Protein AF-A0AAQ3K3S4-F1 (afdb_monomer_lite)

Structure (mmCIF, N/CA/C/O backbone):
data_AF-A0AAQ3K3S4-F1
#
_entry.id   AF-A0AAQ3K3S4-F1
#
loop_
_atom_site.group_PDB
_atom_site.id
_atom_site.type_symbol
_atom_site.label_atom_id
_atom_site.label_alt_id
_atom_site.label_comp_id
_atom_site.label_asym_id
_atom_site.label_entity_id
_atom_site.label_seq_id
_atom_site.pdbx_PDB_ins_code
_atom_site.Cartn_x
_atom_site.Cartn_y
_atom_site.Cartn_z
_atom_site.occupancy
_atom_site.B_iso_or_equiv
_atom_site.auth_seq_id
_atom_site.auth_comp_id
_atom_site.auth_asym_id
_atom_site.auth_atom_id
_atom_site.pdbx_PDB_model_num
ATOM 1 N N . MET A 1 1 ? -5.620 -15.068 15.209 1.00 73.88 1 MET A N 1
ATOM 2 C CA . MET A 1 1 ? -4.826 -14.896 13.973 1.00 73.88 1 MET A CA 1
ATOM 3 C C . MET A 1 1 ? -3.433 -14.351 14.275 1.00 73.88 1 MET A C 1
ATOM 5 O O . MET A 1 1 ? -2.494 -15.091 14.051 1.00 73.88 1 MET A O 1
ATOM 9 N N . ALA A 1 2 ? -3.278 -13.180 14.908 1.00 69.75 2 ALA A N 1
ATOM 10 C CA . ALA A 1 2 ? -1.950 -12.637 15.256 1.00 69.75 2 ALA A CA 1
ATOM 11 C C . ALA A 1 2 ? -1.057 -13.558 16.118 1.00 69.75 2 ALA A C 1
ATOM 13 O O . ALA A 1 2 ? 0.148 -13.604 15.921 1.00 69.75 2 ALA A O 1
ATOM 14 N N . ARG A 1 3 ? -1.633 -14.315 17.065 1.00 74.44 3 ARG A N 1
ATOM 15 C CA . ARG A 1 3 ? -0.885 -15.341 17.820 1.00 74.44 3 ARG A CA 1
ATOM 16 C C . ARG A 1 3 ? -0.370 -16.470 16.926 1.00 74.44 3 ARG A C 1
ATOM 18 O O . ARG A 1 3 ? 0.782 -16.829 17.022 1.00 74.44 3 ARG A O 1
ATOM 25 N N . ILE A 1 4 ? -1.186 -16.952 15.988 1.00 71.81 4 ILE A N 1
ATOM 26 C CA . ILE A 1 4 ? -0.787 -18.019 15.055 1.00 71.81 4 ILE A CA 1
ATOM 27 C C . ILE A 1 4 ? 0.395 -17.561 14.190 1.00 71.81 4 ILE A C 1
ATOM 29 O O . ILE A 1 4 ? 1.358 -18.301 14.059 1.00 71.81 4 ILE A O 1
ATOM 33 N N . LEU A 1 5 ? 0.351 -16.32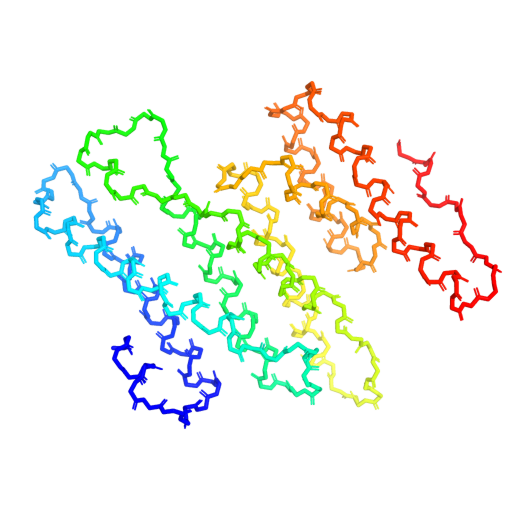6 13.673 1.00 74.44 5 LEU A N 1
ATOM 34 C CA . LEU A 1 5 ? 1.447 -15.744 12.888 1.00 74.44 5 LEU A CA 1
ATOM 35 C C . LEU A 1 5 ? 2.750 -15.558 13.688 1.00 74.44 5 LEU A C 1
ATOM 37 O O . LEU A 1 5 ? 3.820 -15.620 13.097 1.00 74.44 5 LEU A O 1
ATOM 41 N N . ARG A 1 6 ? 2.670 -15.343 15.011 1.00 71.94 6 ARG A N 1
ATOM 42 C CA . ARG A 1 6 ? 3.844 -15.206 15.894 1.00 71.94 6 ARG A CA 1
ATOM 43 C C . ARG A 1 6 ? 4.387 -16.536 16.413 1.00 71.94 6 ARG A C 1
ATOM 45 O O . ARG A 1 6 ? 5.596 -16.692 16.529 1.00 71.94 6 ARG A O 1
ATOM 52 N N . ASP A 1 7 ? 3.499 -17.459 16.759 1.00 70.75 7 ASP A N 1
ATOM 53 C CA . ASP A 1 7 ? 3.829 -18.633 17.571 1.00 70.75 7 ASP A CA 1
ATOM 54 C C . ASP A 1 7 ? 4.223 -19.852 16.718 1.00 70.75 7 ASP A C 1
ATOM 56 O O . ASP A 1 7 ? 4.751 -20.830 17.245 1.00 70.75 7 ASP A O 1
ATOM 60 N N . VAL A 1 8 ? 3.982 -19.811 15.402 1.00 67.94 8 VAL A N 1
ATOM 61 C CA . VAL A 1 8 ? 4.333 -20.893 14.476 1.00 67.94 8 VAL A CA 1
ATOM 62 C C . VAL A 1 8 ? 5.385 -20.381 13.495 1.00 67.94 8 VAL A C 1
ATOM 64 O O . VAL A 1 8 ? 5.092 -19.605 12.589 1.00 67.94 8 VAL A O 1
ATOM 67 N N . SER A 1 9 ? 6.628 -20.821 13.690 1.00 60.16 9 SER A N 1
ATOM 68 C CA . SER A 1 9 ? 7.798 -20.332 12.950 1.00 60.16 9 SER A CA 1
ATOM 69 C C . SER A 1 9 ? 7.843 -20.755 11.479 1.00 60.16 9 SER A C 1
ATOM 71 O O . SER A 1 9 ? 8.572 -20.146 10.706 1.00 60.16 9 SER A O 1
ATOM 73 N N . ASP A 1 10 ? 7.070 -21.773 11.092 1.00 73.44 10 ASP A N 1
ATOM 74 C CA . ASP A 1 10 ? 7.117 -22.401 9.764 1.00 73.44 10 ASP A CA 1
ATOM 75 C C . ASP A 1 10 ? 5.720 -22.471 9.125 1.00 73.44 10 ASP A C 1
ATOM 77 O O . ASP A 1 10 ? 5.179 -23.534 8.828 1.00 73.44 10 ASP A O 1
ATOM 81 N N . ILE A 1 11 ? 5.062 -21.312 9.019 1.00 81.62 11 ILE A N 1
ATOM 82 C CA . ILE A 1 11 ? 3.799 -21.191 8.281 1.00 81.62 11 ILE A CA 1
ATOM 83 C C . ILE A 1 11 ? 4.107 -20.881 6.815 1.00 81.62 11 ILE A C 1
ATOM 85 O O . ILE A 1 11 ? 4.815 -19.915 6.515 1.00 81.62 11 ILE A O 1
ATOM 89 N N . ASP A 1 12 ? 3.481 -21.647 5.924 1.00 86.31 12 ASP A N 1
ATOM 90 C CA . ASP A 1 12 ? 3.476 -21.411 4.483 1.00 86.31 12 ASP A CA 1
ATOM 91 C C . ASP A 1 12 ? 3.000 -19.989 4.103 1.00 86.31 12 ASP A C 1
ATOM 93 O O . ASP A 1 12 ? 2.119 -19.396 4.741 1.00 86.31 12 ASP A O 1
ATOM 97 N N . ASN A 1 13 ? 3.581 -19.419 3.047 1.00 86.94 13 ASN A N 1
ATOM 98 C CA . ASN A 1 13 ? 3.304 -18.044 2.634 1.00 86.94 13 ASN A CA 1
ATOM 99 C C . ASN A 1 13 ? 1.848 -17.821 2.193 1.00 86.94 13 ASN A C 1
ATOM 101 O O . ASN A 1 13 ? 1.305 -16.740 2.445 1.00 86.94 13 ASN A O 1
ATOM 105 N N . GLU A 1 14 ? 1.173 -18.817 1.618 1.00 87.25 14 GLU A N 1
ATOM 106 C CA . GLU A 1 14 ? -0.248 -18.721 1.264 1.00 87.25 14 GLU A CA 1
ATOM 107 C C . GLU A 1 14 ? -1.126 -18.656 2.516 1.00 87.25 14 GLU A C 1
ATOM 109 O O . GLU A 1 14 ? -2.053 -17.841 2.604 1.00 87.25 14 GLU A O 1
ATOM 114 N N . VAL A 1 15 ? -0.794 -19.449 3.538 1.00 89.44 15 VAL A N 1
ATOM 115 C CA . VAL A 1 15 ? -1.500 -19.426 4.826 1.00 89.44 15 VAL A CA 1
ATOM 116 C C . VAL A 1 15 ? -1.285 -18.083 5.525 1.00 89.44 15 VAL A C 1
ATOM 118 O O . VAL A 1 15 ? -2.247 -17.498 6.034 1.00 89.44 15 VAL A O 1
ATOM 121 N N . LYS A 1 16 ? -0.062 -17.533 5.498 1.00 90.62 16 LYS A N 1
ATOM 122 C CA . LYS A 1 16 ? 0.209 -16.169 5.989 1.00 90.62 16 LYS A CA 1
ATOM 123 C C . LYS A 1 16 ? -0.636 -15.135 5.245 1.00 90.62 16 LYS A C 1
ATOM 125 O O . LYS A 1 16 ? -1.279 -14.306 5.891 1.00 90.62 16 LYS A O 1
ATOM 130 N N . CYS A 1 17 ? -0.710 -15.216 3.915 1.00 91.44 17 CYS A N 1
ATOM 131 C CA . CYS A 1 17 ? -1.547 -14.328 3.105 1.00 91.44 17 CYS A CA 1
ATOM 132 C C . CYS A 1 17 ? -3.022 -14.392 3.506 1.00 91.44 17 CYS A C 1
ATOM 134 O O . CYS A 1 17 ? -3.662 -13.352 3.679 1.00 91.44 17 CYS A O 1
ATOM 136 N N . PHE A 1 18 ? -3.556 -15.603 3.674 1.00 92.56 18 PHE A N 1
ATOM 137 C CA . PHE A 1 18 ? -4.939 -15.813 4.085 1.00 92.56 18 PHE A CA 1
ATOM 138 C C . PHE A 1 18 ? -5.208 -15.226 5.475 1.00 92.56 18 PHE A C 1
ATOM 140 O O . PHE A 1 18 ? -6.198 -14.516 5.668 1.00 92.56 18 PHE A O 1
ATOM 147 N N . LEU A 1 19 ? -4.320 -15.467 6.443 1.00 94.31 19 LEU A N 1
ATOM 148 C CA . LEU A 1 19 ? -4.454 -14.929 7.798 1.00 94.31 19 LEU A CA 1
ATOM 149 C C . LEU A 1 19 ? -4.398 -13.397 7.815 1.00 94.31 19 LEU A C 1
ATOM 151 O O . LEU A 1 19 ? -5.231 -12.775 8.477 1.00 94.31 19 LEU A O 1
ATOM 155 N N . LEU A 1 20 ? -3.474 -12.788 7.066 1.00 95.56 20 LEU A N 1
ATOM 156 C CA . LEU A 1 20 ? -3.378 -11.332 6.934 1.00 95.56 20 LEU A CA 1
ATOM 157 C C . LEU A 1 20 ? -4.647 -10.736 6.324 1.00 95.56 20 LEU A C 1
ATOM 159 O O . LEU A 1 20 ? -5.183 -9.764 6.856 1.00 95.56 20 LEU A O 1
ATOM 163 N N . LEU A 1 21 ? -5.169 -11.345 5.256 1.00 95.94 21 LEU A N 1
ATOM 164 C CA . LEU A 1 21 ? -6.405 -10.894 4.624 1.00 95.94 21 LEU A CA 1
ATOM 165 C C . LEU A 1 21 ? -7.595 -10.972 5.590 1.00 95.94 21 LEU A C 1
ATOM 167 O O . LEU A 1 21 ? -8.367 -10.024 5.689 1.00 95.94 21 LEU A O 1
ATOM 171 N N . ASN A 1 22 ? -7.724 -12.061 6.350 1.00 96.69 22 ASN A N 1
ATOM 172 C CA . ASN A 1 22 ? -8.793 -12.195 7.342 1.00 96.69 22 ASN A CA 1
ATOM 173 C C . ASN A 1 22 ? -8.652 -11.187 8.492 1.00 96.69 22 ASN A C 1
ATOM 175 O O . ASN A 1 22 ? -9.653 -10.652 8.967 1.00 96.69 22 ASN A O 1
ATOM 179 N N . MET A 1 23 ? -7.425 -10.900 8.938 1.00 97.00 23 MET A N 1
ATOM 180 C CA . MET A 1 23 ? -7.184 -9.848 9.927 1.00 97.00 23 MET A CA 1
ATOM 181 C C . MET A 1 23 ? -7.591 -8.474 9.389 1.00 97.00 23 MET A C 1
ATOM 183 O O . MET A 1 23 ? -8.299 -7.749 10.086 1.00 97.00 23 MET A O 1
ATOM 187 N N . TYR A 1 24 ? -7.203 -8.147 8.154 1.00 97.62 24 TYR A N 1
ATOM 188 C CA . TYR A 1 24 ? -7.595 -6.908 7.483 1.00 97.62 24 TYR A CA 1
ATOM 189 C C . TYR A 1 24 ? -9.116 -6.777 7.363 1.00 97.62 24 TYR A C 1
ATOM 191 O O . TYR A 1 24 ? -9.677 -5.776 7.803 1.00 97.62 24 TYR A O 1
ATOM 199 N N . LEU A 1 25 ? -9.796 -7.807 6.847 1.00 97.31 25 LEU A N 1
ATOM 200 C CA . LEU A 1 25 ? -11.254 -7.809 6.698 1.00 97.31 25 LEU A CA 1
ATOM 201 C C . LEU A 1 25 ? -11.960 -7.625 8.044 1.00 97.31 25 LEU A C 1
ATOM 203 O O . LEU A 1 25 ? -12.914 -6.858 8.132 1.00 97.31 25 LEU A O 1
ATOM 207 N N . HIS A 1 26 ? -11.473 -8.274 9.103 1.00 95.88 26 HIS A N 1
ATOM 208 C CA . HIS A 1 26 ? -12.036 -8.112 10.441 1.00 95.88 26 HIS A CA 1
ATOM 209 C C . HIS A 1 26 ? -11.859 -6.682 10.968 1.00 95.88 26 HIS A C 1
ATOM 211 O O . HIS A 1 26 ? -12.808 -6.112 11.500 1.00 95.88 26 HIS A O 1
ATOM 217 N N . VAL A 1 27 ? -10.680 -6.079 10.790 1.00 96.69 27 VAL A N 1
ATOM 218 C CA . VAL A 1 27 ? -10.439 -4.683 11.184 1.00 96.69 27 VAL A CA 1
ATOM 219 C C . VAL A 1 27 ? -11.333 -3.726 10.394 1.00 96.69 27 VAL A C 1
ATOM 221 O O . VAL A 1 27 ? -11.987 -2.878 10.998 1.00 96.69 27 VAL A O 1
ATOM 224 N N . ALA A 1 28 ? -11.407 -3.881 9.071 1.00 95.56 28 ALA A N 1
ATOM 225 C CA . ALA A 1 28 ? -12.243 -3.051 8.207 1.00 95.56 28 ALA A CA 1
ATOM 226 C C . ALA A 1 28 ? -13.733 -3.178 8.562 1.00 95.56 28 ALA A C 1
ATOM 228 O O . ALA A 1 28 ? -14.443 -2.176 8.625 1.00 95.56 28 ALA A O 1
ATOM 229 N N . TRP A 1 29 ? -14.198 -4.392 8.865 1.00 95.19 29 TRP A N 1
ATOM 230 C CA . TRP A 1 29 ? -15.573 -4.633 9.296 1.00 95.19 29 TRP A CA 1
ATOM 231 C C . TRP A 1 29 ? -15.875 -3.996 10.654 1.00 95.19 29 TRP A C 1
ATOM 233 O O . TRP A 1 29 ? -16.913 -3.359 10.822 1.00 95.19 29 TRP A O 1
ATOM 243 N N . CYS A 1 30 ? -14.956 -4.115 11.616 1.00 93.62 30 CYS A N 1
ATOM 244 C CA . CYS A 1 30 ? -15.089 -3.435 12.900 1.00 93.62 30 CYS A CA 1
ATOM 245 C C . CYS A 1 30 ? -15.128 -1.911 12.727 1.00 93.62 30 CYS A C 1
ATOM 247 O O . CYS A 1 30 ? -15.966 -1.268 13.349 1.00 93.62 30 CYS A O 1
ATOM 249 N N . LEU A 1 31 ? -14.282 -1.339 11.864 1.00 91.88 31 LEU A N 1
ATOM 250 C CA . LEU A 1 31 ? -14.311 0.093 11.557 1.00 91.88 31 LEU A CA 1
ATOM 251 C C . LEU A 1 31 ? -15.655 0.518 10.952 1.00 91.88 31 LEU A C 1
ATOM 253 O O . LEU A 1 31 ? -16.213 1.523 11.376 1.00 91.88 31 LEU A O 1
ATOM 257 N N . LEU A 1 32 ? -16.203 -0.266 10.018 1.00 90.19 32 LEU A N 1
ATOM 258 C CA . LEU A 1 32 ? -17.511 0.000 9.412 1.00 90.19 32 LEU A CA 1
ATOM 259 C C . LEU A 1 32 ? -18.657 -0.037 10.435 1.00 90.19 32 LEU A C 1
ATOM 261 O O . LEU A 1 32 ? -19.658 0.650 10.260 1.00 90.19 32 LEU A O 1
ATOM 265 N N . SER A 1 33 ? -18.515 -0.839 11.493 1.00 89.00 33 SER A N 1
ATOM 266 C CA . SER A 1 33 ? -19.507 -0.927 12.569 1.00 89.00 33 SER A CA 1
ATOM 267 C C . SER A 1 33 ? -19.436 0.210 13.594 1.00 89.00 33 SER A C 1
ATOM 269 O O . SER A 1 33 ? -20.314 0.280 14.449 1.00 89.00 33 SER A O 1
ATOM 271 N N . ILE A 1 34 ? -18.422 1.084 13.526 1.00 87.62 34 ILE A N 1
ATOM 272 C CA . ILE A 1 34 ? -18.330 2.257 14.403 1.00 87.62 34 ILE A CA 1
ATOM 273 C C . ILE A 1 34 ? -19.333 3.323 13.950 1.00 87.62 34 ILE A C 1
ATOM 275 O O . ILE A 1 34 ? -19.355 3.747 12.796 1.00 87.62 34 ILE A O 1
ATOM 279 N N . ASP A 1 35 ? -20.126 3.799 14.899 1.00 82.69 35 ASP A N 1
ATOM 280 C CA . ASP A 1 35 ? -21.115 4.860 14.756 1.00 82.69 35 ASP A CA 1
ATOM 281 C C . ASP A 1 35 ? -21.002 5.893 15.897 1.00 82.69 35 ASP A C 1
ATOM 283 O O . ASP A 1 35 ? -20.120 5.829 16.754 1.00 82.69 35 ASP A O 1
ATOM 287 N N . LEU A 1 36 ? -21.912 6.872 15.924 1.00 73.56 36 LEU A N 1
ATOM 288 C CA . LEU A 1 36 ? -21.943 7.914 16.961 1.00 73.56 36 LEU A CA 1
ATOM 289 C C . LEU A 1 36 ? -22.281 7.387 18.370 1.00 73.56 36 LEU A C 1
ATOM 291 O O . LEU A 1 36 ? -22.132 8.136 19.332 1.00 73.56 36 LEU A O 1
ATOM 295 N N . GLN A 1 37 ? -22.770 6.151 18.496 1.00 79.56 37 GLN A N 1
ATOM 296 C CA . GLN A 1 37 ? -23.142 5.512 19.765 1.00 79.56 37 GLN A CA 1
ATOM 297 C C . GLN A 1 37 ? -22.089 4.504 20.240 1.00 79.56 37 GLN A C 1
ATOM 299 O O . GLN A 1 37 ? -22.254 3.870 21.284 1.00 79.56 37 GLN A O 1
ATOM 304 N N . SER A 1 38 ? -21.008 4.343 19.479 1.00 82.94 38 SER A N 1
ATOM 305 C CA . SER A 1 38 ? -19.950 3.393 19.781 1.00 82.94 38 SER A CA 1
ATOM 306 C C . SER A 1 38 ? -19.230 3.774 21.068 1.00 82.94 38 SER A C 1
ATOM 308 O O . SER A 1 38 ? -18.839 4.923 21.274 1.00 82.94 38 SER A O 1
ATOM 310 N N . THR A 1 39 ? -19.069 2.791 21.951 1.00 85.38 39 THR A N 1
ATOM 311 C CA . THR A 1 39 ? -18.478 3.007 23.272 1.00 85.38 39 THR A CA 1
ATOM 312 C C . THR A 1 39 ? -16.957 3.108 23.188 1.00 85.38 39 THR A C 1
ATOM 314 O O . THR A 1 39 ? -16.337 2.591 22.251 1.00 85.38 39 THR A O 1
ATOM 317 N N . GLU A 1 40 ? -16.328 3.720 24.190 1.00 86.94 40 GLU A N 1
ATOM 318 C CA . GLU A 1 40 ? -14.864 3.808 24.268 1.00 86.94 40 GLU A CA 1
ATOM 319 C C . GLU A 1 40 ? -14.201 2.420 24.251 1.00 86.94 40 GLU A C 1
ATOM 321 O O . GLU A 1 40 ? -13.147 2.243 23.638 1.00 86.94 40 GLU A O 1
ATOM 326 N N . GLU A 1 41 ? -14.841 1.401 24.831 1.00 89.31 41 GLU A N 1
ATOM 327 C CA . GLU A 1 41 ? -14.348 0.021 24.811 1.00 89.31 41 GLU A CA 1
ATOM 328 C C . GLU A 1 41 ? -14.360 -0.570 23.400 1.00 89.31 41 GLU A C 1
ATOM 330 O O . GLU A 1 41 ? -13.422 -1.273 23.022 1.00 89.31 41 GLU A O 1
ATOM 335 N N . SER A 1 42 ? -15.393 -0.280 22.602 1.00 89.44 42 SER A N 1
ATOM 336 C CA . SER A 1 42 ? -15.474 -0.750 21.213 1.00 89.44 42 SER A CA 1
ATOM 337 C C . SER A 1 42 ? -14.369 -0.137 20.347 1.00 89.44 42 SER A C 1
ATOM 339 O O . SER A 1 42 ? -13.719 -0.841 19.569 1.00 89.44 42 SER A O 1
ATOM 341 N N . ILE A 1 43 ? -14.078 1.147 20.566 1.00 90.25 43 ILE A N 1
ATOM 342 C CA . ILE A 1 43 ? -13.013 1.880 19.883 1.00 90.25 43 ILE A CA 1
ATOM 343 C C . ILE A 1 43 ? -11.642 1.376 20.335 1.00 90.25 43 ILE A C 1
ATOM 345 O O . ILE A 1 43 ? -10.807 1.060 19.492 1.00 90.25 43 ILE A O 1
ATOM 349 N N . SER A 1 44 ? -11.420 1.198 21.639 1.00 91.88 44 SER A N 1
ATOM 350 C CA . SER A 1 44 ? -10.185 0.614 22.178 1.00 91.88 44 SER A CA 1
ATOM 351 C C . SER A 1 44 ? -9.946 -0.804 21.642 1.00 91.88 44 SER A C 1
ATOM 353 O O . SER A 1 44 ? -8.835 -1.157 21.235 1.00 91.88 44 SER A O 1
ATOM 355 N N . ALA A 1 45 ? -11.004 -1.611 21.544 1.00 93.50 45 ALA A N 1
ATOM 356 C CA . ALA A 1 45 ? -10.932 -2.946 20.971 1.00 93.50 45 ALA A CA 1
ATOM 357 C C . ALA A 1 45 ? -10.607 -2.929 19.468 1.00 93.50 45 ALA A C 1
ATOM 359 O O . ALA A 1 45 ? -9.979 -3.876 18.985 1.00 93.50 45 ALA A O 1
ATOM 360 N N . LEU A 1 46 ? -11.039 -1.907 18.722 1.00 94.75 46 LEU A N 1
ATOM 361 C CA . LEU A 1 46 ? -10.662 -1.699 17.322 1.00 94.75 46 LEU A CA 1
ATOM 362 C C . LEU A 1 46 ? -9.205 -1.240 17.202 1.00 94.75 46 LEU A C 1
ATOM 364 O O . LEU A 1 46 ? -8.455 -1.841 16.435 1.00 94.75 46 LEU A O 1
ATOM 368 N N . VAL A 1 47 ? -8.784 -0.259 18.004 1.00 94.25 47 VAL A N 1
ATOM 369 C CA . VAL A 1 47 ? -7.390 0.209 18.091 1.00 94.25 47 VAL A CA 1
ATOM 370 C C . VAL A 1 47 ? -6.446 -0.966 18.349 1.00 94.25 47 VAL A C 1
ATOM 372 O O . VAL A 1 47 ? -5.503 -1.175 17.594 1.00 94.25 47 VAL A O 1
ATOM 375 N N . SER A 1 48 ? -6.762 -1.827 19.320 1.00 95.31 48 SER A N 1
ATOM 376 C CA . SER A 1 48 ? -5.955 -3.017 19.615 1.00 95.31 48 SER A CA 1
ATOM 377 C C . SER A 1 48 ? -5.847 -3.988 18.427 1.00 95.31 48 SER A C 1
ATOM 379 O O . SER A 1 48 ? -4.781 -4.559 18.189 1.00 95.31 48 SER A O 1
ATOM 381 N N . LYS A 1 49 ? -6.920 -4.173 17.642 1.00 95.69 49 LYS A N 1
ATOM 382 C CA . LYS A 1 49 ? -6.881 -5.020 16.433 1.00 95.69 49 LYS A CA 1
ATOM 383 C C . LYS A 1 49 ? -6.065 -4.375 15.314 1.00 95.69 49 LYS A C 1
ATOM 385 O O . LYS A 1 49 ? -5.301 -5.082 14.660 1.00 95.69 49 LYS A O 1
ATOM 390 N N . ARG A 1 50 ? -6.224 -3.062 15.111 1.00 96.00 50 ARG A N 1
ATOM 391 C CA . ARG A 1 50 ? -5.456 -2.255 14.154 1.00 96.00 50 ARG A CA 1
ATOM 392 C C . ARG A 1 50 ? -3.962 -2.368 14.452 1.00 96.00 50 ARG A C 1
ATOM 394 O O . ARG A 1 50 ? -3.205 -2.766 13.573 1.00 96.00 50 ARG A O 1
ATOM 401 N N . ASP A 1 51 ? -3.567 -2.096 15.691 1.00 95.88 51 ASP A N 1
ATOM 402 C CA . ASP A 1 51 ? -2.165 -2.119 16.117 1.00 95.88 51 ASP A CA 1
ATOM 403 C C . ASP A 1 51 ? -1.589 -3.528 16.011 1.00 95.88 51 ASP A C 1
ATOM 405 O O . ASP A 1 51 ? -0.520 -3.721 15.438 1.00 95.88 51 ASP A O 1
ATOM 409 N N . SER A 1 52 ? -2.355 -4.541 16.429 1.00 95.81 52 SER A N 1
ATOM 410 C CA . SER A 1 52 ? -1.938 -5.929 16.255 1.00 95.81 52 SER A CA 1
ATOM 411 C C . SER A 1 52 ? -1.730 -6.303 14.787 1.00 95.81 52 SER A C 1
ATOM 413 O O . SER A 1 52 ? -0.860 -7.129 14.528 1.00 95.81 52 SER A O 1
ATOM 415 N N . LEU A 1 53 ? -2.515 -5.780 13.838 1.00 96.44 53 LEU A N 1
ATOM 416 C CA . LEU A 1 53 ? -2.301 -6.030 12.410 1.00 96.44 53 LEU A CA 1
ATOM 417 C C . LEU A 1 53 ? -1.074 -5.274 11.889 1.00 96.44 53 LEU A C 1
ATOM 419 O O . LEU A 1 53 ? -0.273 -5.879 11.179 1.00 96.44 53 LEU A O 1
ATOM 423 N N . PHE A 1 54 ? -0.879 -4.010 12.276 1.00 95.75 54 PHE A N 1
ATOM 424 C CA . PHE A 1 54 ? 0.327 -3.260 11.911 1.00 95.75 54 PHE A CA 1
ATOM 425 C C . PHE A 1 54 ? 1.602 -3.952 12.391 1.00 95.75 54 PHE A C 1
ATOM 427 O O . PHE A 1 54 ? 2.513 -4.141 11.591 1.00 95.75 54 PHE A O 1
ATOM 434 N N . GLU A 1 55 ? 1.631 -4.432 13.636 1.00 93.94 55 GLU A N 1
ATOM 435 C CA . GLU A 1 55 ? 2.754 -5.216 14.163 1.00 93.94 55 GLU A CA 1
ATOM 436 C C . GLU A 1 55 ? 3.058 -6.451 13.302 1.00 93.94 55 GLU A C 1
ATOM 438 O O . GLU A 1 55 ? 4.222 -6.761 13.057 1.00 93.94 55 GLU A O 1
ATOM 443 N N . GLN A 1 56 ? 2.027 -7.173 12.836 1.00 93.62 56 GLN A N 1
ATOM 444 C CA . GLN A 1 56 ? 2.238 -8.349 11.983 1.00 93.62 56 GLN A CA 1
ATOM 445 C C . GLN A 1 56 ? 2.794 -7.964 10.610 1.00 93.62 56 GLN A C 1
ATOM 447 O O . GLN A 1 56 ? 3.739 -8.596 10.145 1.00 93.62 56 GLN A O 1
ATOM 452 N N . LEU A 1 57 ? 2.231 -6.935 9.970 1.00 94.31 57 LEU A N 1
ATOM 453 C CA . LEU A 1 57 ? 2.693 -6.460 8.661 1.00 94.31 57 LEU A CA 1
ATOM 454 C C . LEU A 1 57 ? 4.150 -6.004 8.729 1.00 94.31 57 LEU A C 1
ATOM 456 O O . LEU A 1 57 ? 4.962 -6.375 7.884 1.00 94.31 57 LEU A O 1
ATOM 460 N N . GLU A 1 58 ? 4.500 -5.257 9.770 1.00 91.31 58 GLU A N 1
ATOM 461 C CA . GLU A 1 58 ? 5.845 -4.735 9.968 1.00 91.31 58 GLU A CA 1
ATOM 462 C C . GLU A 1 58 ? 6.853 -5.851 10.291 1.00 91.31 58 GLU A C 1
ATOM 464 O O . GLU A 1 58 ? 7.953 -5.882 9.739 1.00 91.31 58 GLU A O 1
ATOM 469 N N . CYS A 1 59 ? 6.472 -6.812 11.141 1.00 89.12 59 CYS A N 1
ATOM 470 C CA . CYS A 1 59 ? 7.292 -7.984 11.448 1.00 89.12 59 CYS A CA 1
ATOM 471 C C . CYS A 1 59 ? 7.579 -8.814 10.191 1.00 89.12 59 CYS A C 1
ATOM 473 O O . CYS A 1 59 ? 8.739 -9.134 9.924 1.00 89.12 59 CYS A O 1
ATOM 475 N N . ILE A 1 60 ? 6.549 -9.091 9.385 1.00 89.06 60 ILE A N 1
ATOM 476 C CA . ILE A 1 60 ? 6.702 -9.835 8.132 1.00 89.06 60 ILE A CA 1
ATOM 477 C C . ILE A 1 60 ? 7.584 -9.052 7.159 1.00 89.06 60 ILE A C 1
ATOM 479 O O . ILE A 1 60 ? 8.543 -9.618 6.642 1.00 89.06 60 ILE A O 1
ATOM 483 N N . THR A 1 61 ? 7.338 -7.751 6.982 1.00 88.44 61 THR A N 1
ATOM 484 C CA . THR A 1 61 ? 8.137 -6.883 6.097 1.00 88.44 61 THR A CA 1
ATOM 485 C C . THR A 1 61 ? 9.626 -6.931 6.439 1.00 88.44 61 THR A C 1
ATOM 487 O O . THR A 1 61 ? 10.455 -7.025 5.540 1.00 88.44 61 THR A O 1
ATOM 490 N N . ARG A 1 62 ? 9.980 -6.918 7.731 1.00 84.38 62 ARG A N 1
ATOM 491 C CA . ARG A 1 62 ? 11.377 -7.034 8.188 1.00 84.38 62 ARG A CA 1
ATOM 492 C C . ARG A 1 62 ? 11.978 -8.425 7.992 1.00 84.38 62 ARG A C 1
ATOM 494 O O . ARG A 1 62 ? 13.193 -8.538 7.884 1.00 84.38 62 ARG A O 1
ATOM 501 N N . SER A 1 63 ? 11.149 -9.465 8.014 1.00 82.38 63 SER A N 1
ATOM 502 C CA . SER A 1 63 ? 11.587 -10.857 7.864 1.00 82.38 63 SER A CA 1
ATOM 503 C C . SER A 1 63 ? 11.748 -11.303 6.410 1.00 82.38 63 SER A C 1
ATOM 505 O O . SER A 1 63 ? 12.392 -12.320 6.166 1.00 82.38 63 SER A O 1
ATOM 507 N N . LEU A 1 64 ? 11.163 -10.569 5.457 1.00 80.56 64 LEU A N 1
ATOM 508 C CA . LEU A 1 64 ? 11.276 -10.887 4.037 1.00 80.56 64 LEU A CA 1
ATOM 509 C C . LEU A 1 64 ? 12.730 -10.688 3.562 1.00 80.56 64 LEU A C 1
ATOM 511 O O . LEU A 1 64 ? 13.359 -9.684 3.915 1.00 80.56 64 LEU A O 1
ATOM 515 N N . PRO A 1 65 ? 13.284 -11.639 2.788 1.00 67.19 65 PRO A N 1
ATOM 516 C CA . PRO A 1 65 ? 14.681 -11.609 2.382 1.00 67.19 65 PRO A CA 1
ATOM 517 C C . PRO A 1 65 ? 15.008 -10.420 1.469 1.00 67.19 65 PRO A C 1
ATOM 519 O O . PRO A 1 65 ? 14.208 -9.981 0.644 1.00 67.19 65 PRO A O 1
ATOM 522 N N . ASN A 1 66 ? 16.235 -9.913 1.624 1.00 59.78 66 ASN A N 1
ATOM 523 C CA . ASN A 1 66 ? 16.831 -8.875 0.786 1.00 59.78 66 ASN A CA 1
ATOM 524 C C . ASN A 1 66 ? 18.179 -9.391 0.243 1.00 59.78 66 ASN A C 1
ATOM 526 O O . ASN A 1 66 ? 19.111 -9.493 1.048 1.00 59.78 66 ASN A O 1
ATOM 530 N N . PRO A 1 67 ? 18.335 -9.677 -1.070 1.00 56.31 67 PRO A N 1
ATOM 531 C CA . PRO A 1 67 ? 17.359 -9.561 -2.170 1.00 56.31 67 PRO A CA 1
ATOM 532 C C . PRO A 1 67 ? 16.266 -10.653 -2.138 1.00 56.31 67 PRO A C 1
ATOM 534 O O . PRO A 1 67 ? 16.470 -11.666 -1.467 1.00 56.31 67 PRO A O 1
ATOM 537 N N . PRO A 1 68 ? 15.120 -10.455 -2.827 1.00 52.03 68 PRO A N 1
ATOM 538 C CA . PRO A 1 68 ? 14.099 -11.496 -2.954 1.00 52.03 68 PRO A CA 1
ATOM 539 C C . PRO A 1 68 ? 14.727 -12.742 -3.585 1.00 52.03 68 PRO A C 1
ATOM 541 O O . PRO A 1 68 ? 15.463 -12.624 -4.567 1.00 52.03 68 PRO A O 1
ATOM 544 N N . GLN A 1 69 ? 14.482 -13.921 -3.012 1.00 52.69 69 GLN A N 1
ATOM 545 C CA . GLN A 1 69 ? 14.832 -15.154 -3.710 1.00 52.69 69 GLN A CA 1
ATOM 546 C C . GLN A 1 69 ? 13.846 -15.331 -4.867 1.00 52.69 69 GLN A C 1
ATOM 548 O O . GLN A 1 69 ? 12.662 -15.020 -4.735 1.00 52.69 69 GLN A O 1
ATOM 553 N N . GLU A 1 70 ? 14.332 -15.807 -6.013 1.00 48.16 70 GLU A N 1
ATOM 554 C CA . GLU A 1 70 ? 13.497 -16.177 -7.158 1.00 48.16 70 GLU A CA 1
ATOM 555 C C . GLU A 1 70 ? 12.552 -17.314 -6.743 1.00 48.16 70 GLU A C 1
ATOM 557 O O . GLU A 1 70 ? 12.888 -18.496 -6.771 1.00 48.16 70 GLU A O 1
ATOM 562 N N . GLY A 1 71 ? 11.368 -16.939 -6.260 1.00 54.66 71 GLY A N 1
ATOM 563 C CA . GLY A 1 71 ? 10.383 -17.862 -5.724 1.00 54.66 71 GLY A CA 1
ATOM 564 C C . GLY A 1 71 ? 8.989 -17.248 -5.727 1.00 54.66 71 GLY A C 1
ATOM 565 O O . GLY A 1 71 ? 8.695 -16.306 -4.989 1.00 54.66 71 GLY A O 1
ATOM 566 N N . ARG A 1 72 ? 8.084 -17.846 -6.513 1.00 59.28 72 ARG A N 1
ATOM 567 C CA . ARG A 1 72 ? 6.678 -17.426 -6.677 1.00 59.28 72 ARG A CA 1
ATOM 568 C C . ARG A 1 72 ? 5.951 -17.185 -5.341 1.00 59.28 72 ARG A C 1
ATOM 570 O O . ARG A 1 72 ? 5.130 -16.277 -5.237 1.00 59.28 72 ARG A O 1
ATOM 577 N N . GLY A 1 73 ? 6.272 -17.965 -4.305 1.00 57.28 73 GLY A N 1
ATOM 578 C CA . GLY A 1 73 ? 5.642 -17.877 -2.982 1.00 57.28 73 GLY A CA 1
ATOM 579 C C . GLY A 1 73 ? 6.037 -16.651 -2.146 1.00 57.28 73 GLY A C 1
ATOM 580 O O . GLY A 1 73 ? 5.224 -16.171 -1.355 1.00 57.28 73 GLY A O 1
ATOM 581 N N . GLU A 1 74 ? 7.253 -16.117 -2.288 1.00 63.75 74 GLU A N 1
ATOM 582 C CA . GLU A 1 74 ? 7.697 -14.922 -1.543 1.00 63.75 74 GLU A CA 1
ATOM 583 C C . GLU A 1 74 ? 7.111 -13.636 -2.140 1.00 63.75 74 GLU A C 1
ATOM 585 O O . GLU A 1 74 ? 6.716 -12.723 -1.404 1.00 63.75 74 GLU A O 1
ATOM 590 N N . ASN A 1 75 ? 6.955 -13.606 -3.465 1.00 76.00 75 ASN A N 1
ATOM 591 C CA . ASN A 1 75 ? 6.346 -12.494 -4.193 1.00 76.00 75 ASN A CA 1
ATOM 592 C C . ASN A 1 75 ? 4.872 -12.304 -3.813 1.00 76.00 75 ASN A C 1
ATOM 594 O O . ASN A 1 75 ? 4.436 -11.177 -3.579 1.00 76.00 75 ASN A O 1
ATOM 598 N N . ILE A 1 76 ? 4.116 -13.398 -3.661 1.00 83.94 76 ILE A N 1
ATOM 599 C CA . ILE A 1 76 ? 2.696 -13.350 -3.274 1.00 83.94 76 ILE A CA 1
ATOM 600 C C . ILE A 1 76 ? 2.520 -12.753 -1.869 1.00 83.94 76 ILE A C 1
ATOM 602 O O . ILE A 1 76 ? 1.643 -11.907 -1.660 1.00 83.94 76 ILE A O 1
ATOM 606 N N . LEU A 1 77 ? 3.356 -13.154 -0.904 1.00 89.06 77 LEU A N 1
ATOM 607 C CA . LEU A 1 77 ? 3.296 -12.613 0.457 1.00 89.06 77 LEU A CA 1
ATOM 608 C C . LEU A 1 77 ? 3.709 -11.143 0.501 1.00 89.06 77 LEU A C 1
ATOM 610 O O . LEU A 1 77 ? 3.000 -10.329 1.095 1.00 89.06 77 LEU A O 1
ATOM 614 N N . SER A 1 78 ? 4.807 -10.800 -0.168 1.00 90.38 78 SER A N 1
ATOM 615 C CA . SER A 1 78 ? 5.294 -9.424 -0.296 1.00 90.38 78 SER A CA 1
ATOM 616 C C . SER A 1 78 ? 4.223 -8.504 -0.883 1.00 90.38 78 SER A C 1
ATOM 618 O O . SER A 1 78 ? 3.908 -7.459 -0.309 1.00 90.38 78 SER A O 1
ATOM 620 N N . PHE A 1 79 ? 3.588 -8.937 -1.974 1.00 90.38 79 PHE A N 1
ATOM 621 C CA . PHE A 1 79 ? 2.472 -8.238 -2.602 1.00 90.38 79 PHE A CA 1
ATOM 622 C C . PHE A 1 79 ? 1.302 -8.036 -1.633 1.00 90.38 79 PHE A C 1
ATOM 624 O O . PHE A 1 79 ? 0.810 -6.917 -1.459 1.00 90.38 79 PHE A O 1
ATOM 631 N N . ARG A 1 80 ? 0.872 -9.107 -0.951 1.00 93.31 80 ARG A N 1
ATOM 632 C CA . ARG A 1 80 ? -0.247 -9.055 -0.001 1.00 93.31 80 ARG A CA 1
ATOM 633 C C . ARG A 1 80 ? 0.014 -8.063 1.130 1.00 93.31 80 ARG A C 1
ATOM 635 O O . ARG A 1 80 ? -0.898 -7.322 1.499 1.00 93.31 80 ARG A O 1
ATOM 642 N N . VAL A 1 81 ? 1.230 -8.060 1.673 1.00 94.75 81 VAL A N 1
ATOM 643 C CA . VAL A 1 81 ? 1.645 -7.154 2.750 1.00 94.75 81 VAL A CA 1
ATOM 644 C C . VAL A 1 81 ? 1.586 -5.703 2.282 1.00 94.75 81 VAL A C 1
ATOM 646 O O . VAL A 1 81 ? 0.930 -4.901 2.943 1.00 94.75 81 VAL A O 1
ATOM 649 N N . ILE A 1 82 ? 2.172 -5.378 1.123 1.00 94.75 82 ILE A N 1
ATOM 650 C CA . ILE A 1 82 ? 2.165 -4.016 0.563 1.00 94.75 82 ILE A CA 1
ATOM 651 C C . ILE A 1 82 ? 0.743 -3.492 0.367 1.00 94.75 82 ILE A C 1
ATOM 653 O O . ILE A 1 82 ? 0.420 -2.396 0.829 1.00 94.75 82 ILE A O 1
ATOM 657 N N . VAL A 1 83 ? -0.130 -4.280 -0.267 1.00 95.94 83 VAL A N 1
ATOM 658 C CA . VAL A 1 83 ? -1.508 -3.849 -0.532 1.00 95.94 83 VAL A CA 1
ATOM 659 C C . VAL A 1 83 ? -2.262 -3.617 0.776 1.00 95.94 83 VAL A C 1
ATOM 661 O O . VAL A 1 83 ? -2.827 -2.541 0.967 1.00 95.94 83 VAL A O 1
ATOM 664 N N . ILE A 1 84 ? -2.233 -4.574 1.713 1.00 97.56 84 ILE A N 1
ATOM 665 C CA . ILE A 1 84 ? -2.930 -4.423 3.001 1.00 97.56 84 ILE A CA 1
ATOM 666 C C . ILE A 1 84 ? -2.378 -3.229 3.784 1.00 97.56 84 ILE A C 1
ATOM 668 O O . ILE A 1 84 ? -3.153 -2.475 4.369 1.00 97.56 84 ILE A O 1
ATOM 672 N N . GLN A 1 85 ? -1.061 -3.036 3.798 1.00 96.44 85 GLN A N 1
ATOM 673 C CA . GLN A 1 85 ? -0.432 -1.939 4.525 1.00 96.44 85 GLN A CA 1
ATOM 674 C C . GLN A 1 85 ? -0.855 -0.576 3.968 1.00 96.44 85 GLN A C 1
ATOM 676 O O . GLN A 1 85 ? -1.235 0.304 4.743 1.00 96.44 85 GLN A O 1
ATOM 681 N N . ALA A 1 86 ? -0.886 -0.423 2.641 1.00 97.19 86 ALA A N 1
ATOM 682 C CA . ALA A 1 86 ? -1.370 0.798 2.009 1.00 97.19 86 ALA A CA 1
ATOM 683 C C . ALA A 1 86 ? -2.856 1.063 2.311 1.00 97.19 86 ALA A C 1
ATOM 685 O O . ALA A 1 86 ? -3.220 2.188 2.659 1.00 97.19 86 ALA A O 1
ATOM 686 N N . GLU A 1 87 ? -3.715 0.038 2.234 1.00 96.69 87 GLU A N 1
ATOM 687 C CA . GLU A 1 87 ? -5.132 0.168 2.606 1.00 96.69 87 GLU A CA 1
ATOM 688 C C . GLU A 1 87 ? -5.299 0.585 4.068 1.00 96.69 87 GLU A C 1
ATOM 690 O O . GLU A 1 87 ? -6.075 1.488 4.371 1.00 96.69 87 GLU A O 1
ATOM 695 N N . MET A 1 88 ? -4.559 -0.044 4.981 1.00 96.69 88 MET A N 1
ATOM 696 C CA . MET A 1 88 ? -4.627 0.242 6.412 1.00 96.69 88 MET A CA 1
ATOM 697 C C . MET A 1 88 ? -4.200 1.677 6.736 1.00 96.69 88 MET A C 1
ATOM 699 O O . MET A 1 88 ? -4.873 2.347 7.522 1.00 96.69 88 MET A O 1
ATOM 703 N N . TRP A 1 89 ? -3.130 2.180 6.114 1.00 96.50 89 TRP A N 1
ATOM 704 C CA . TRP A 1 89 ? -2.715 3.578 6.272 1.00 96.50 89 TRP A CA 1
ATOM 705 C C . TRP A 1 89 ? -3.752 4.558 5.725 1.00 96.50 89 TRP A C 1
ATOM 707 O O . TRP A 1 89 ? -3.981 5.591 6.346 1.00 96.50 89 TRP A O 1
ATOM 717 N N . CYS A 1 90 ? -4.418 4.233 4.613 1.00 94.69 90 CYS A N 1
ATOM 718 C CA . CYS A 1 90 ? -5.522 5.045 4.104 1.00 94.69 90 CYS A CA 1
ATOM 719 C C . CYS A 1 90 ? -6.747 5.019 5.031 1.00 94.69 90 CYS A C 1
ATOM 721 O O . CYS A 1 90 ? -7.307 6.076 5.321 1.00 94.69 90 CYS A O 1
ATOM 723 N N . LEU A 1 91 ? -7.163 3.838 5.500 1.00 93.56 91 LEU A N 1
ATOM 724 C CA . LEU A 1 91 ? -8.355 3.655 6.339 1.00 93.56 91 LEU A CA 1
ATOM 725 C C . LEU A 1 91 ? -8.239 4.372 7.683 1.00 93.56 91 LEU A C 1
ATOM 727 O O . LEU A 1 91 ? -9.198 4.986 8.141 1.00 93.56 91 LEU A O 1
ATOM 731 N N . PHE A 1 92 ? -7.063 4.298 8.302 1.00 93.81 92 PHE A N 1
ATOM 732 C CA . PHE A 1 92 ? -6.804 4.887 9.612 1.00 93.81 92 PHE A CA 1
ATOM 733 C C . PHE A 1 92 ? -6.000 6.177 9.521 1.00 93.81 92 PHE A C 1
ATOM 735 O O . PHE A 1 92 ? -5.422 6.597 10.517 1.00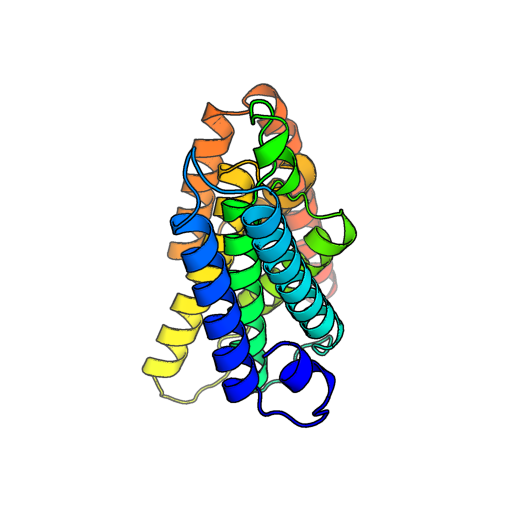 93.81 92 PHE A O 1
ATOM 742 N N . LYS A 1 93 ? -5.941 6.828 8.355 1.00 91.69 93 LYS A N 1
ATOM 743 C CA . LYS A 1 93 ? -5.202 8.079 8.200 1.00 91.69 93 LYS A CA 1
ATOM 744 C C . LYS A 1 93 ? -5.627 9.078 9.277 1.00 91.69 93 LYS A C 1
ATOM 746 O O . LYS A 1 93 ? -6.802 9.438 9.381 1.00 91.69 93 LYS A O 1
ATOM 751 N N . LYS A 1 94 ? -4.652 9.606 10.018 1.00 86.69 94 LYS A N 1
ATOM 752 C CA . LYS A 1 94 ? -4.917 10.663 10.994 1.00 86.69 94 LYS A CA 1
ATOM 753 C C . LYS A 1 94 ? -5.472 11.919 10.304 1.00 86.69 94 LYS A C 1
ATOM 755 O O . LYS A 1 94 ? -4.843 12.494 9.412 1.00 86.69 94 LYS A O 1
ATOM 760 N N . SER A 1 95 ? -6.674 12.333 10.702 1.00 78.44 95 SER A N 1
ATOM 761 C CA . SER A 1 95 ? -7.327 13.548 10.206 1.00 78.44 95 SER A CA 1
ATOM 762 C C . SER A 1 95 ? -7.053 14.722 11.149 1.00 78.44 95 SER A C 1
ATOM 764 O O . SER A 1 95 ? -6.839 14.513 12.338 1.00 78.44 95 SER A O 1
ATOM 766 N N . LYS A 1 96 ? -7.052 15.957 10.637 1.00 65.69 96 LYS A N 1
ATOM 767 C CA . LYS A 1 96 ? -6.859 17.154 11.476 1.00 65.69 96 LYS A CA 1
ATOM 768 C C . LYS A 1 96 ? -8.130 17.581 12.226 1.00 65.69 96 LYS A C 1
ATOM 770 O O . LYS A 1 96 ? -8.020 18.343 13.177 1.00 65.69 96 LYS A O 1
ATOM 775 N N . ASP A 1 97 ? -9.293 17.064 11.822 1.00 58.91 97 ASP A N 1
ATOM 776 C CA . ASP A 1 97 ? -10.612 17.568 12.228 1.00 58.91 97 ASP A CA 1
ATOM 777 C C . ASP A 1 97 ? -11.489 16.498 12.913 1.00 58.91 97 ASP A C 1
ATOM 779 O O . ASP A 1 97 ? -12.711 16.638 12.989 1.00 58.91 97 ASP A O 1
ATOM 783 N N . SER A 1 98 ? -10.900 15.401 13.401 1.00 62.25 98 SER A N 1
ATOM 784 C CA . SER A 1 98 ? -11.651 14.346 14.093 1.00 62.25 98 SER A CA 1
ATOM 785 C C . SER A 1 98 ? -12.023 14.738 15.523 1.00 62.25 98 SER A C 1
ATOM 787 O O . SER A 1 98 ? -11.279 15.433 16.214 1.00 62.25 98 SER A O 1
AT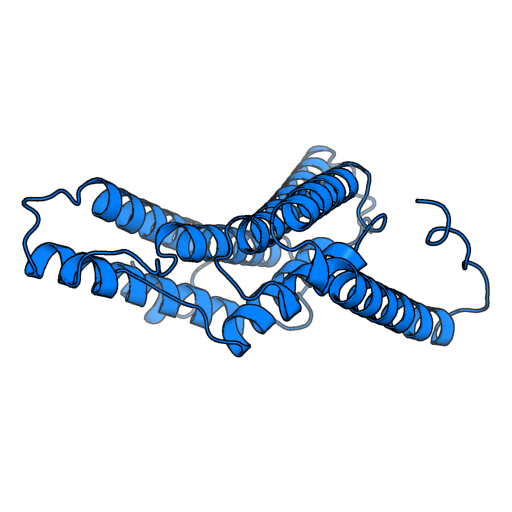OM 789 N N . SER A 1 99 ? -13.170 14.240 15.999 1.00 66.62 99 SER A N 1
ATOM 790 C CA . SER A 1 99 ? -13.501 14.287 17.427 1.00 66.62 99 SER A CA 1
ATOM 791 C C . SER A 1 99 ? -12.396 13.612 18.253 1.00 66.62 99 SER A C 1
ATOM 793 O O . SER A 1 99 ? -11.746 12.686 17.773 1.00 66.62 99 SER A O 1
ATOM 795 N N . ILE A 1 100 ? -12.205 14.037 19.509 1.00 65.19 100 ILE A N 1
ATOM 796 C CA . ILE A 1 100 ? -11.163 13.505 20.418 1.00 65.19 100 ILE A CA 1
ATOM 797 C C . ILE A 1 100 ? -11.207 11.969 20.493 1.00 65.19 100 ILE A C 1
ATOM 799 O O . ILE A 1 100 ? -10.176 11.305 20.520 1.00 65.19 100 ILE A O 1
ATOM 803 N N . VAL A 1 101 ? -12.417 11.407 20.473 1.00 66.50 101 VAL A N 1
ATOM 804 C CA . VAL A 1 101 ? -12.666 9.964 20.541 1.00 66.50 101 VAL A CA 1
ATOM 805 C C . VAL A 1 101 ? -12.172 9.245 19.276 1.00 66.50 101 VAL A C 1
ATOM 807 O O . VAL A 1 101 ? -11.473 8.235 19.369 1.00 66.50 101 VAL A O 1
ATOM 810 N N . LEU A 1 102 ? -12.460 9.794 18.090 1.00 75.44 102 LEU A N 1
ATOM 811 C CA . LEU A 1 102 ? -12.003 9.240 16.811 1.00 75.44 102 LEU A CA 1
ATOM 812 C C . LEU A 1 102 ? -10.529 9.561 16.514 1.00 75.44 102 LEU A C 1
ATOM 814 O O . LEU A 1 102 ? -9.919 8.870 15.703 1.00 75.44 102 LEU A O 1
ATOM 818 N N . ASP A 1 103 ? -9.926 10.545 17.190 1.00 81.19 103 ASP A N 1
ATOM 819 C CA . ASP A 1 103 ? -8.497 10.855 17.034 1.00 81.19 103 ASP A CA 1
ATOM 820 C C . ASP A 1 103 ? -7.606 9.667 17.430 1.00 81.19 103 ASP A C 1
ATOM 822 O O . ASP A 1 103 ? -6.578 9.424 16.798 1.00 81.19 103 ASP A O 1
ATOM 826 N N . SER A 1 104 ? -8.042 8.873 18.416 1.00 85.38 104 SER A N 1
ATOM 827 C CA . SER A 1 104 ? -7.345 7.653 18.850 1.00 85.38 104 SER A CA 1
ATOM 828 C C . SER A 1 104 ? -7.272 6.566 17.762 1.00 85.38 104 SER A C 1
ATOM 830 O O . SER A 1 104 ? -6.327 5.770 17.730 1.00 85.38 104 SER A O 1
ATOM 832 N N . LEU A 1 105 ? -8.232 6.559 16.825 1.00 87.50 105 LEU A N 1
ATOM 833 C CA . LEU A 1 105 ? -8.231 5.669 15.660 1.00 87.50 105 LEU A CA 1
ATOM 834 C C . LEU A 1 105 ? -7.263 6.137 14.573 1.00 87.50 105 LEU A C 1
ATOM 836 O O . LEU A 1 105 ? -6.851 5.320 13.748 1.00 87.50 105 LEU A O 1
ATOM 840 N N . GLY A 1 106 ? -6.857 7.406 14.592 1.00 91.00 106 GLY A N 1
ATOM 841 C CA . GLY A 1 106 ? -5.862 7.938 13.678 1.00 91.00 106 GLY A CA 1
ATOM 842 C C . GLY A 1 106 ? -4.509 7.240 13.829 1.00 91.00 106 GLY A C 1
ATOM 843 O O . GLY A 1 106 ? -4.030 6.978 14.931 1.00 91.00 106 GLY A O 1
ATOM 844 N N . TYR A 1 107 ? -3.878 6.975 12.697 1.00 91.94 107 TYR A N 1
ATOM 845 C CA . TYR A 1 107 ? -2.560 6.387 12.557 1.00 91.94 107 TYR A CA 1
ATOM 846 C C . TYR A 1 107 ? -1.744 7.219 11.565 1.00 91.94 107 TYR A C 1
ATOM 848 O O . TYR A 1 107 ? -2.269 7.756 10.583 1.00 91.94 107 TYR A O 1
ATOM 856 N N . SER A 1 108 ? -0.450 7.334 11.844 1.00 91.81 108 SER A N 1
ATOM 857 C CA . SER A 1 108 ? 0.539 7.916 10.946 1.00 91.81 108 SER A CA 1
ATOM 858 C C . SER A 1 108 ? 1.750 6.993 10.955 1.00 91.81 108 SER A C 1
ATOM 860 O O . SER A 1 108 ? 2.291 6.765 12.040 1.00 91.81 108 SER A O 1
ATOM 862 N N . PRO A 1 109 ? 2.177 6.459 9.801 1.00 93.56 109 PRO A N 1
ATOM 863 C CA . PRO A 1 109 ? 3.398 5.673 9.749 1.00 93.56 109 PRO A CA 1
ATOM 864 C C . PRO A 1 109 ? 4.609 6.551 10.068 1.00 93.56 109 PRO A C 1
ATOM 866 O O . PRO A 1 109 ? 4.617 7.750 9.766 1.00 93.56 109 PRO A O 1
ATOM 869 N N . ASP A 1 110 ? 5.621 5.946 10.680 1.00 93.75 110 ASP A N 1
ATOM 870 C CA . ASP A 1 110 ? 6.922 6.574 10.861 1.00 93.75 110 ASP A CA 1
ATOM 871 C C . ASP A 1 110 ? 7.765 6.477 9.577 1.00 93.75 110 ASP A C 1
ATOM 873 O O . ASP A 1 110 ? 7.452 5.742 8.635 1.00 93.75 110 ASP A O 1
ATOM 877 N N . GLU A 1 111 ? 8.834 7.268 9.517 1.00 93.12 111 GLU A N 1
ATOM 878 C CA . GLU A 1 111 ? 9.720 7.326 8.351 1.00 93.12 111 GLU A CA 1
ATOM 879 C C . GLU A 1 111 ? 10.330 5.953 7.989 1.00 93.12 111 GLU A C 1
ATOM 881 O O . GLU A 1 111 ? 10.235 5.572 6.817 1.00 93.12 111 GLU A O 1
ATOM 886 N N . PRO A 1 112 ? 10.834 5.141 8.947 1.00 93.12 112 PRO A N 1
ATOM 887 C CA . PRO A 1 112 ? 11.313 3.791 8.650 1.00 93.12 112 PRO A CA 1
ATOM 888 C C . PRO A 1 112 ? 10.242 2.878 8.041 1.00 93.12 112 PRO A C 1
ATOM 890 O O . PRO A 1 112 ? 10.546 2.083 7.148 1.00 93.12 112 PRO A O 1
ATOM 893 N N . SER A 1 113 ? 8.984 2.972 8.482 1.00 93.12 113 SER A N 1
ATOM 894 C CA . SER A 1 113 ? 7.892 2.184 7.900 1.00 93.12 113 SER A CA 1
ATOM 895 C C . SER A 1 113 ? 7.622 2.563 6.448 1.00 93.12 113 SER A C 1
ATOM 897 O O . SER A 1 113 ? 7.404 1.678 5.618 1.00 93.12 113 SER A O 1
ATOM 899 N N . ILE A 1 114 ? 7.651 3.860 6.123 1.00 95.31 114 ILE A N 1
ATOM 900 C CA . ILE A 1 114 ? 7.456 4.358 4.752 1.00 95.31 114 ILE A CA 1
ATOM 901 C C . ILE A 1 114 ? 8.615 3.916 3.852 1.00 95.31 114 ILE A C 1
ATOM 903 O O . ILE A 1 114 ? 8.391 3.501 2.713 1.00 95.31 114 ILE A O 1
ATOM 907 N N . GLU A 1 115 ? 9.845 3.966 4.359 1.00 93.31 115 GLU A N 1
ATOM 908 C CA . GLU A 1 115 ? 11.022 3.498 3.634 1.00 93.31 115 GLU A CA 1
ATOM 909 C C . GLU A 1 115 ? 10.959 1.991 3.360 1.00 93.31 115 GLU A C 1
ATOM 911 O O . GLU A 1 115 ? 11.108 1.573 2.212 1.00 93.31 115 GLU A O 1
ATOM 916 N N . ASN A 1 116 ? 10.659 1.176 4.375 1.00 92.31 116 ASN A N 1
ATOM 917 C CA . ASN A 1 116 ? 10.507 -0.273 4.217 1.00 92.31 116 ASN A CA 1
ATOM 918 C C . ASN A 1 116 ? 9.389 -0.627 3.228 1.00 92.31 116 ASN A C 1
ATOM 920 O O . ASN A 1 116 ? 9.576 -1.492 2.370 1.00 92.31 116 ASN A O 1
ATOM 924 N N . PHE A 1 117 ? 8.257 0.079 3.307 1.00 94.62 117 PHE A N 1
ATOM 925 C CA . PHE A 1 117 ? 7.153 -0.057 2.360 1.00 94.62 117 PHE A CA 1
ATOM 926 C C . PHE A 1 117 ? 7.606 0.219 0.924 1.00 94.62 117 PHE A C 1
ATOM 928 O O . PHE A 1 117 ? 7.337 -0.583 0.026 1.00 94.62 117 PHE A O 1
ATOM 935 N N . TRP A 1 118 ? 8.310 1.330 0.687 1.00 95.06 118 TRP A N 1
ATOM 936 C CA . TRP A 1 118 ? 8.780 1.647 -0.658 1.00 95.06 118 TRP A CA 1
ATOM 937 C C . TRP A 1 118 ? 9.815 0.641 -1.147 1.00 95.06 118 TRP A C 1
ATOM 939 O O . TRP A 1 118 ? 9.708 0.173 -2.272 1.00 95.06 118 TRP A O 1
ATOM 949 N N . ASN A 1 119 ? 10.780 0.267 -0.310 1.00 91.81 119 ASN A N 1
ATOM 950 C CA . ASN A 1 119 ? 11.839 -0.664 -0.693 1.00 91.81 119 ASN A CA 1
ATOM 951 C C . ASN A 1 119 ? 11.278 -2.037 -1.085 1.00 91.81 119 ASN A C 1
ATOM 953 O O . ASN A 1 119 ? 11.820 -2.693 -1.971 1.00 91.81 119 ASN A O 1
ATOM 957 N N . LEU A 1 120 ? 10.204 -2.491 -0.434 1.00 90.88 120 LEU A N 1
ATOM 958 C CA . LEU A 1 120 ? 9.511 -3.718 -0.819 1.00 90.88 120 LEU A CA 1
ATOM 959 C C . LEU A 1 120 ? 8.644 -3.517 -2.078 1.00 90.88 120 LEU A C 1
ATOM 961 O O . LEU A 1 120 ? 8.639 -4.378 -2.952 1.00 90.88 120 LEU A O 1
ATOM 965 N N . SER A 1 121 ? 7.983 -2.364 -2.219 1.00 93.06 121 SER A N 1
ATOM 966 C CA . SER A 1 121 ? 7.221 -2.011 -3.429 1.00 93.06 121 SER A CA 1
ATOM 967 C C . SER A 1 121 ? 8.113 -1.955 -4.674 1.00 93.06 121 SER A C 1
ATOM 969 O O . SER A 1 121 ? 7.795 -2.555 -5.691 1.00 93.06 121 SER A O 1
ATOM 971 N N . GLU A 1 122 ? 9.255 -1.275 -4.590 1.00 91.06 122 GLU A N 1
ATOM 972 C CA . GLU A 1 122 ? 10.216 -1.097 -5.682 1.00 91.06 122 GLU A CA 1
ATOM 973 C C . GLU A 1 122 ? 10.783 -2.437 -6.166 1.00 91.06 122 GLU A C 1
ATOM 975 O O . GLU A 1 122 ? 10.916 -2.653 -7.371 1.00 91.06 122 GLU A O 1
ATOM 980 N N . LYS A 1 123 ? 11.019 -3.381 -5.246 1.00 86.94 123 LYS A N 1
ATOM 981 C CA . LYS A 1 123 ? 11.403 -4.756 -5.597 1.00 86.94 123 LYS A CA 1
ATOM 982 C C . LYS A 1 123 ? 10.327 -5.453 -6.410 1.00 86.94 123 LYS A C 1
ATOM 984 O O . LYS A 1 123 ? 10.646 -5.997 -7.457 1.00 86.94 123 LYS A O 1
ATOM 989 N N . LEU A 1 124 ? 9.069 -5.385 -5.969 1.00 88.25 124 LEU A N 1
ATOM 990 C CA . LEU A 1 124 ? 7.939 -5.991 -6.681 1.00 88.25 124 LEU A CA 1
ATOM 991 C C . LEU A 1 124 ? 7.723 -5.390 -8.077 1.00 88.25 124 LEU A C 1
ATOM 993 O O . LEU A 1 124 ? 7.186 -6.066 -8.944 1.00 88.25 124 LEU A O 1
ATOM 997 N N . LEU A 1 125 ? 8.156 -4.148 -8.309 1.00 88.25 125 LEU A N 1
ATOM 998 C CA . LEU A 1 125 ? 8.117 -3.519 -9.631 1.00 88.25 125 LEU A CA 1
ATOM 999 C C . LEU A 1 125 ? 9.257 -3.974 -10.560 1.00 88.25 125 LEU A C 1
ATOM 1001 O O . LEU A 1 125 ? 9.128 -3.826 -11.770 1.00 88.25 125 LEU A O 1
ATOM 1005 N N . THR A 1 126 ? 10.361 -4.489 -10.009 1.00 78.00 126 THR A N 1
ATOM 1006 C CA . THR A 1 126 ? 11.609 -4.794 -10.741 1.00 78.00 126 THR A CA 1
ATOM 1007 C C . THR A 1 126 ? 11.743 -6.278 -11.113 1.00 78.00 126 THR A C 1
ATOM 1009 O O . THR A 1 126 ? 12.710 -6.657 -11.765 1.00 78.00 126 THR A O 1
ATOM 1012 N N . ILE A 1 127 ? 10.801 -7.134 -10.707 1.00 63.50 127 ILE A N 1
ATOM 1013 C CA . ILE A 1 127 ? 10.826 -8.568 -11.037 1.00 63.50 127 ILE A CA 1
ATOM 1014 C C . ILE A 1 127 ? 10.745 -8.720 -12.566 1.00 63.50 127 ILE A C 1
ATOM 1016 O O . ILE A 1 127 ? 9.861 -8.141 -13.198 1.00 63.50 127 ILE A O 1
ATOM 1020 N N . SER A 1 128 ? 11.759 -9.391 -13.122 1.00 52.53 128 SER A N 1
ATOM 1021 C CA . SER A 1 128 ? 12.132 -9.411 -14.542 1.00 52.53 128 SER A CA 1
ATOM 1022 C C . SER A 1 128 ? 11.372 -10.467 -15.349 1.00 52.53 128 SER A C 1
ATOM 1024 O O . SER A 1 128 ? 11.123 -11.557 -14.843 1.00 52.53 128 SER A O 1
ATOM 1026 N N . ASP A 1 129 ? 11.144 -10.155 -16.628 1.00 46.19 129 ASP A N 1
ATOM 1027 C CA . ASP A 1 129 ? 10.638 -10.982 -17.746 1.00 46.19 129 ASP A CA 1
ATOM 1028 C C . ASP A 1 129 ? 11.520 -12.214 -18.095 1.00 46.19 129 ASP A C 1
ATOM 1030 O O . ASP A 1 129 ? 11.470 -12.737 -19.207 1.00 46.19 129 ASP A O 1
ATOM 1034 N N . GLU A 1 130 ? 12.384 -12.692 -17.194 1.00 43.38 130 GLU A N 1
ATOM 1035 C CA . GLU A 1 130 ? 13.407 -13.712 -17.500 1.00 43.38 130 GLU A CA 1
ATOM 1036 C C . GLU A 1 130 ? 12.972 -15.163 -17.244 1.00 43.38 130 GLU A C 1
ATOM 1038 O O . GLU A 1 130 ? 13.799 -16.033 -16.970 1.00 43.38 130 GLU A O 1
ATOM 1043 N N . THR A 1 131 ? 11.689 -15.480 -17.396 1.00 43.66 131 THR A N 1
ATOM 1044 C CA . THR A 1 131 ? 11.293 -16.881 -17.582 1.00 43.66 131 THR A CA 1
ATOM 1045 C C . THR A 1 131 ? 10.667 -17.045 -18.952 1.00 43.66 131 THR A C 1
ATOM 1047 O O . THR A 1 131 ? 9.503 -16.716 -19.153 1.00 43.66 131 THR A O 1
ATOM 1050 N N . GLU A 1 132 ? 11.448 -17.607 -19.879 1.00 44.34 132 GLU A N 1
ATOM 1051 C CA . GLU A 1 132 ? 11.005 -18.206 -21.147 1.00 44.34 132 GLU A CA 1
ATOM 1052 C C . GLU A 1 132 ? 10.067 -19.420 -20.920 1.00 44.34 132 GLU A C 1
ATOM 1054 O O . GLU A 1 132 ? 10.153 -20.419 -21.630 1.00 44.34 132 GLU A O 1
ATOM 1059 N N . ASP A 1 133 ? 9.182 -19.369 -19.919 1.00 50.44 133 ASP A N 1
ATOM 1060 C CA . ASP A 1 133 ? 8.162 -20.381 -19.668 1.00 50.44 133 ASP A CA 1
ATOM 1061 C C . ASP A 1 133 ? 6.788 -19.820 -20.058 1.00 50.44 133 ASP A C 1
ATOM 1063 O O . ASP A 1 133 ? 6.269 -18.867 -19.479 1.00 50.44 133 ASP A O 1
ATOM 1067 N N . GLU A 1 134 ? 6.220 -20.445 -21.089 1.00 51.62 134 GLU A N 1
ATOM 1068 C CA . GLU A 1 134 ? 4.998 -20.123 -21.834 1.00 51.62 134 GLU A CA 1
ATOM 1069 C C . GLU A 1 134 ? 3.686 -20.201 -21.009 1.00 51.62 134 GLU A C 1
ATOM 1071 O O . GLU A 1 134 ? 2.715 -20.822 -21.447 1.00 51.62 134 GLU A O 1
ATOM 1076 N N . ASP A 1 135 ? 3.594 -19.597 -19.820 1.00 60.66 135 ASP A N 1
ATOM 1077 C CA . ASP A 1 135 ? 2.314 -19.463 -19.103 1.00 60.66 135 ASP A CA 1
ATOM 1078 C C . ASP A 1 135 ? 1.843 -18.006 -19.082 1.00 60.66 135 ASP A C 1
ATOM 1080 O O . ASP A 1 135 ? 2.075 -17.255 -18.135 1.00 60.66 135 ASP A O 1
ATOM 1084 N N . ALA A 1 136 ? 1.105 -17.623 -20.128 1.00 62.06 136 ALA A N 1
ATOM 1085 C CA . ALA A 1 136 ? 0.487 -16.303 -20.275 1.00 62.06 136 ALA A CA 1
ATOM 1086 C C . ALA A 1 136 ? -0.371 -15.869 -19.061 1.00 62.06 136 ALA A C 1
ATOM 1088 O O . ALA A 1 136 ? -0.629 -14.679 -18.880 1.00 62.06 136 ALA A O 1
ATOM 1089 N N . ASN A 1 137 ? -0.827 -16.803 -18.211 1.00 69.50 137 ASN A N 1
ATOM 1090 C CA . ASN A 1 137 ? -1.532 -16.446 -16.978 1.00 69.50 137 ASN A CA 1
ATOM 1091 C C . ASN A 1 137 ? -0.592 -15.923 -15.884 1.00 69.50 137 ASN A C 1
ATOM 1093 O O . ASN A 1 137 ? -1.031 -15.129 -15.053 1.00 69.50 137 ASN A O 1
ATOM 1097 N N . VAL A 1 138 ? 0.662 -16.381 -15.839 1.00 70.94 138 VAL A N 1
ATOM 1098 C CA . VAL A 1 138 ? 1.647 -15.955 -14.834 1.00 70.94 138 VAL A CA 1
ATOM 1099 C C . VAL A 1 138 ? 2.078 -14.518 -15.107 1.00 70.94 138 VAL A C 1
ATOM 1101 O O . VAL A 1 138 ? 1.944 -13.687 -14.211 1.00 70.94 138 VAL A O 1
ATOM 1104 N N . GLU A 1 139 ? 2.447 -14.212 -16.351 1.00 68.12 139 GLU A N 1
ATOM 1105 C CA . GLU A 1 139 ? 2.789 -12.855 -16.807 1.00 68.12 139 GLU A CA 1
ATOM 1106 C C . GLU A 1 139 ? 1.644 -11.866 -16.517 1.00 68.12 139 GLU A C 1
ATOM 1108 O O . GLU A 1 139 ? 1.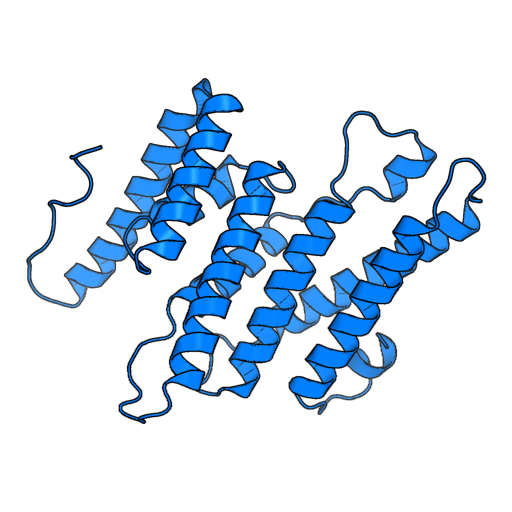841 -10.829 -15.885 1.00 68.12 139 GLU A O 1
ATOM 1113 N N . TYR A 1 140 ? 0.400 -12.238 -16.845 1.00 76.19 140 TYR A N 1
ATOM 1114 C CA . TYR A 1 140 ? -0.770 -11.400 -16.561 1.00 76.19 140 TYR A CA 1
ATOM 1115 C C . TYR A 1 140 ? -0.983 -11.125 -15.060 1.00 76.19 140 TYR A C 1
ATOM 1117 O O . TYR A 1 140 ? -1.365 -10.015 -14.666 1.00 76.19 140 TYR A O 1
ATOM 1125 N N . ILE A 1 141 ? -0.773 -12.131 -14.203 1.00 79.81 141 ILE A N 1
ATOM 1126 C CA . ILE A 1 141 ? -0.884 -11.972 -12.746 1.00 79.81 141 ILE A CA 1
ATOM 1127 C C . ILE A 1 141 ? 0.208 -11.031 -12.233 1.00 79.81 141 ILE A C 1
ATOM 1129 O O . ILE A 1 141 ? -0.073 -10.178 -11.388 1.00 79.81 141 ILE A O 1
ATOM 1133 N N . GLU A 1 142 ? 1.435 -11.171 -12.724 1.00 80.44 142 GLU A N 1
ATOM 1134 C CA . GLU A 1 142 ? 2.563 -10.337 -12.317 1.00 80.44 142 GLU A CA 1
ATOM 1135 C C . GLU A 1 142 ? 2.369 -8.882 -12.749 1.00 80.44 142 GLU A C 1
ATOM 1137 O O . GLU A 1 142 ? 2.473 -7.990 -11.905 1.00 80.44 142 GLU A O 1
ATOM 1142 N N . ASP A 1 143 ? 1.938 -8.634 -13.984 1.00 81.31 143 ASP A N 1
ATOM 1143 C CA . ASP A 1 143 ? 1.547 -7.306 -14.478 1.00 81.31 143 ASP A CA 1
ATOM 1144 C C . ASP A 1 143 ? 0.472 -6.656 -13.614 1.00 81.31 143 ASP A C 1
ATOM 1146 O O . ASP A 1 143 ? 0.626 -5.525 -13.141 1.00 81.31 143 ASP A O 1
ATOM 1150 N N . THR A 1 144 ? -0.595 -7.404 -13.335 1.00 87.25 144 THR A N 1
ATOM 1151 C CA . THR A 1 144 ? -1.698 -6.929 -12.494 1.00 87.25 144 THR A CA 1
ATOM 1152 C C . THR A 1 144 ? -1.216 -6.601 -11.077 1.00 87.25 144 THR A C 1
ATOM 1154 O O . THR A 1 144 ? -1.655 -5.616 -10.472 1.00 87.25 144 THR A O 1
ATOM 1157 N N . ASN A 1 145 ? -0.292 -7.396 -10.533 1.00 89.38 145 ASN A N 1
ATOM 1158 C CA . ASN A 1 145 ? 0.292 -7.146 -9.219 1.00 89.38 145 ASN A CA 1
ATOM 1159 C C . ASN A 1 145 ? 1.173 -5.888 -9.223 1.00 89.38 145 ASN A C 1
ATOM 1161 O O . ASN A 1 145 ? 1.075 -5.085 -8.292 1.00 89.38 145 ASN A O 1
ATOM 1165 N N . ARG A 1 146 ? 1.990 -5.673 -10.263 1.00 90.69 146 ARG A N 1
ATOM 1166 C CA . ARG A 1 146 ? 2.817 -4.463 -10.416 1.00 90.69 146 ARG A CA 1
ATOM 1167 C C . ARG A 1 146 ? 1.951 -3.204 -10.479 1.00 90.69 146 ARG A C 1
ATOM 1169 O O . ARG A 1 146 ? 2.216 -2.236 -9.758 1.00 90.69 146 ARG A O 1
ATOM 1176 N N . ASP A 1 147 ? 0.867 -3.250 -11.250 1.00 92.56 147 ASP A N 1
ATOM 1177 C CA . ASP A 1 147 ? -0.124 -2.174 -11.320 1.00 92.56 147 ASP A CA 1
ATOM 1178 C C . ASP A 1 147 ? -0.752 -1.885 -9.954 1.00 92.56 147 ASP A C 1
ATOM 1180 O O . ASP A 1 147 ? -0.820 -0.731 -9.522 1.00 92.56 147 ASP A O 1
ATOM 1184 N N . ALA A 1 148 ? -1.168 -2.927 -9.232 1.00 94.62 148 ALA A N 1
ATOM 1185 C CA . ALA A 1 148 ? -1.760 -2.782 -7.908 1.00 94.62 148 ALA A CA 1
ATOM 1186 C C . ALA A 1 148 ? -0.768 -2.218 -6.871 1.00 94.62 148 ALA A C 1
ATOM 1188 O O . ALA A 1 148 ? -1.165 -1.389 -6.048 1.00 94.62 148 ALA A O 1
ATOM 1189 N N . VAL A 1 149 ? 0.516 -2.595 -6.925 1.00 95.44 149 VAL A N 1
ATOM 1190 C CA . VAL A 1 149 ? 1.578 -2.024 -6.073 1.00 95.44 149 VAL A CA 1
ATOM 1191 C C . VAL A 1 149 ? 1.753 -0.534 -6.355 1.00 95.44 149 VAL A C 1
ATOM 1193 O O . VAL A 1 149 ? 1.741 0.282 -5.427 1.00 95.44 149 VAL A O 1
ATOM 1196 N N . MET A 1 150 ? 1.863 -0.159 -7.631 1.00 96.88 150 MET A N 1
ATOM 1197 C CA . MET A 1 150 ? 2.000 1.243 -8.017 1.00 96.88 150 MET A CA 1
ATOM 1198 C C . MET A 1 150 ? 0.767 2.061 -7.612 1.00 96.88 150 MET A C 1
ATOM 1200 O O . MET A 1 150 ? 0.896 3.151 -7.049 1.00 96.88 150 MET A O 1
ATOM 1204 N N . LEU A 1 151 ? -0.433 1.524 -7.841 1.00 97.12 151 LEU A N 1
ATOM 1205 C CA . LEU A 1 151 ? -1.689 2.159 -7.455 1.00 97.12 151 LEU A CA 1
ATOM 1206 C C . LEU A 1 151 ? -1.784 2.350 -5.937 1.00 97.12 151 LEU A C 1
ATOM 1208 O O . LEU A 1 151 ? -2.192 3.419 -5.478 1.00 97.12 151 LEU A O 1
ATOM 1212 N N . ALA A 1 152 ? -1.381 1.349 -5.152 1.00 97.31 152 ALA A N 1
ATOM 1213 C CA . ALA A 1 152 ? -1.349 1.424 -3.696 1.00 97.31 152 ALA A CA 1
ATOM 1214 C C . ALA A 1 152 ? -0.429 2.558 -3.212 1.00 97.31 152 ALA A C 1
ATOM 1216 O O . ALA A 1 152 ? -0.857 3.404 -2.422 1.00 97.31 152 ALA A O 1
ATOM 1217 N N . ALA A 1 153 ? 0.794 2.639 -3.743 1.00 97.56 153 ALA A N 1
ATOM 1218 C CA . ALA A 1 153 ? 1.741 3.702 -3.412 1.00 97.56 153 ALA A CA 1
ATOM 1219 C C . ALA A 1 153 ? 1.228 5.092 -3.841 1.00 97.56 153 ALA A C 1
ATOM 1221 O O . ALA A 1 153 ? 1.251 6.042 -3.054 1.00 97.56 153 ALA A O 1
ATOM 1222 N N . ALA A 1 154 ? 0.694 5.213 -5.061 1.00 97.25 154 ALA A N 1
ATOM 1223 C CA . ALA A 1 154 ? 0.124 6.460 -5.568 1.00 97.25 154 ALA A CA 1
ATOM 1224 C C . ALA A 1 154 ? -1.064 6.933 -4.721 1.00 97.25 154 ALA A C 1
ATOM 1226 O O . ALA A 1 154 ? -1.179 8.124 -4.413 1.00 97.25 154 ALA A O 1
ATOM 1227 N N . LYS A 1 155 ? -1.923 6.008 -4.282 1.00 96.06 155 LYS A N 1
ATOM 1228 C CA . LYS A 1 155 ? -3.061 6.314 -3.413 1.00 96.06 155 LYS A CA 1
ATOM 1229 C C . LYS A 1 155 ? -2.619 6.893 -2.072 1.00 96.06 155 LYS A C 1
ATOM 1231 O O . LYS A 1 155 ? -3.255 7.837 -1.600 1.00 96.06 155 LYS A O 1
ATOM 1236 N N . LEU A 1 156 ? -1.537 6.397 -1.469 1.00 96.62 156 LEU A N 1
ATOM 1237 C CA . LEU A 1 156 ? -1.015 6.941 -0.207 1.00 96.62 156 LEU A CA 1
ATOM 1238 C C . LEU A 1 156 ? -0.646 8.423 -0.329 1.00 96.62 156 LEU A C 1
ATOM 1240 O O . LEU A 1 156 ? -1.004 9.222 0.540 1.00 96.62 156 LEU A O 1
ATOM 1244 N N . VAL A 1 157 ? 0.002 8.798 -1.434 1.00 95.44 157 VAL A N 1
ATOM 1245 C CA . VAL A 1 157 ? 0.348 10.194 -1.737 1.00 95.44 157 VAL A CA 1
ATOM 1246 C C . VAL A 1 157 ? -0.910 11.011 -2.034 1.00 95.44 157 VAL A C 1
ATOM 1248 O O . VAL A 1 157 ? -1.131 12.050 -1.412 1.00 95.44 157 VAL A O 1
ATOM 1251 N N . ALA A 1 158 ? -1.780 10.524 -2.923 1.00 93.88 158 ALA A N 1
ATOM 1252 C CA . ALA A 1 158 ? -3.000 11.221 -3.335 1.00 93.88 158 ALA A CA 1
ATOM 1253 C C . ALA A 1 158 ? -3.954 11.497 -2.160 1.00 93.88 158 ALA A C 1
ATOM 1255 O O . ALA A 1 158 ? -4.577 12.555 -2.081 1.00 93.88 158 ALA A O 1
ATOM 1256 N N . THR A 1 159 ? -4.042 10.560 -1.217 1.00 92.31 159 THR A N 1
ATOM 1257 C CA . THR A 1 159 ? -4.867 10.690 -0.009 1.00 92.31 159 THR A CA 1
ATOM 1258 C C . THR A 1 159 ? -4.156 11.423 1.124 1.00 92.31 159 THR A C 1
ATOM 1260 O O . THR A 1 159 ? -4.781 11.662 2.155 1.00 92.31 159 THR A O 1
ATOM 1263 N N . ARG A 1 160 ? -2.885 11.823 0.966 1.00 91.31 160 ARG A N 1
ATOM 1264 C CA . ARG A 1 160 ? -2.035 12.404 2.025 1.00 91.31 160 ARG A CA 1
ATOM 1265 C C . ARG A 1 160 ? -1.962 11.525 3.278 1.00 91.31 160 ARG A C 1
ATOM 1267 O O . ARG A 1 160 ? -2.032 12.037 4.393 1.00 91.31 160 ARG A O 1
ATOM 1274 N N . SER A 1 161 ? -1.908 10.210 3.087 1.00 92.44 161 SER A N 1
ATOM 1275 C CA . SER A 1 161 ? -1.728 9.236 4.174 1.00 92.44 161 SER A CA 1
ATOM 1276 C C . SER A 1 161 ? -0.261 9.115 4.596 1.00 92.44 161 SER A C 1
ATOM 1278 O O . SER A 1 161 ? 0.031 8.616 5.676 1.00 92.44 161 SER A O 1
ATOM 1280 N N . VAL A 1 162 ? 0.654 9.612 3.758 1.00 92.62 162 VAL A N 1
ATOM 1281 C CA . VAL A 1 162 ? 2.096 9.715 4.013 1.00 92.62 162 VAL A CA 1
ATOM 1282 C C . VAL A 1 162 ? 2.618 11.084 3.546 1.00 92.62 162 VAL A C 1
ATOM 1284 O O . VAL A 1 162 ? 1.946 11.743 2.739 1.00 92.62 162 VAL A O 1
ATOM 1287 N N . PRO A 1 163 ? 3.802 11.524 4.012 1.00 88.50 163 PRO A N 1
ATOM 1288 C CA . PRO A 1 163 ? 4.470 12.721 3.508 1.00 88.50 163 PRO A CA 1
ATOM 1289 C C . PRO A 1 163 ? 4.725 12.641 1.994 1.00 88.50 163 PRO A C 1
ATOM 1291 O O . PRO A 1 163 ? 5.250 11.650 1.474 1.00 88.50 163 PRO A O 1
ATOM 1294 N N . MET A 1 164 ? 4.308 13.682 1.269 1.00 89.62 164 MET A N 1
ATOM 1295 C CA . MET A 1 164 ? 4.404 13.724 -0.196 1.00 89.62 164 MET A CA 1
ATOM 1296 C C . MET A 1 164 ? 5.836 14.000 -0.672 1.00 89.62 164 MET A C 1
ATOM 1298 O O . MET A 1 164 ? 6.234 13.513 -1.725 1.00 89.62 164 MET A O 1
ATOM 1302 N N . ASP A 1 165 ? 6.612 14.740 0.110 1.00 89.12 165 ASP A N 1
ATOM 1303 C CA . ASP A 1 165 ? 8.004 15.120 -0.144 1.00 89.12 165 ASP A CA 1
ATOM 1304 C C . ASP A 1 165 ? 8.965 13.924 -0.224 1.00 89.12 165 ASP A C 1
ATOM 1306 O O . ASP A 1 165 ? 9.968 13.995 -0.934 1.00 89.12 165 ASP A O 1
ATOM 1310 N N . TYR A 1 166 ? 8.641 12.809 0.434 1.00 91.44 166 TYR A N 1
ATOM 1311 C CA . TYR A 1 166 ? 9.412 11.569 0.332 1.00 91.44 166 TYR A CA 1
ATOM 1312 C C . TYR A 1 166 ? 8.892 10.620 -0.756 1.00 91.44 166 TYR A C 1
ATOM 1314 O O . TYR A 1 166 ? 9.640 10.222 -1.655 1.00 91.44 166 TYR A O 1
ATOM 1322 N N . LEU A 1 167 ? 7.615 10.221 -0.684 1.00 95.19 167 LEU A N 1
ATOM 1323 C CA . LEU A 1 167 ? 7.111 9.114 -1.506 1.00 95.19 167 LEU A CA 1
ATOM 1324 C C . LEU A 1 167 ? 6.755 9.545 -2.937 1.00 95.19 167 LEU A C 1
ATOM 1326 O O . LEU A 1 167 ? 6.974 8.781 -3.876 1.00 95.19 167 LEU A O 1
ATOM 1330 N N . ALA A 1 168 ? 6.257 10.770 -3.139 1.00 96.00 168 ALA A N 1
ATOM 1331 C CA . ALA A 1 168 ? 5.920 11.254 -4.477 1.00 96.00 168 ALA A CA 1
ATOM 1332 C C . ALA A 1 168 ? 7.129 11.288 -5.429 1.00 96.00 168 ALA A C 1
ATOM 1334 O O . ALA A 1 168 ? 7.004 10.751 -6.532 1.00 96.00 168 ALA A O 1
ATOM 1335 N N . PRO A 1 169 ? 8.303 11.846 -5.057 1.00 95.81 169 PRO A N 1
ATOM 1336 C CA . PRO A 1 169 ? 9.447 11.833 -5.961 1.00 95.81 169 PRO A CA 1
ATOM 1337 C C . PRO A 1 169 ? 9.984 10.424 -6.218 1.00 95.81 169 PRO A C 1
ATOM 1339 O O . PRO A 1 169 ? 10.476 10.159 -7.313 1.00 95.81 169 PRO A O 1
ATOM 1342 N N . LYS A 1 170 ? 9.856 9.503 -5.253 1.00 95.50 170 LYS A N 1
ATOM 1343 C CA . LYS A 1 170 ? 10.174 8.085 -5.461 1.00 95.50 170 LYS A CA 1
ATOM 1344 C C . LYS A 1 170 ? 9.282 7.479 -6.541 1.00 95.50 170 LYS A C 1
ATOM 1346 O O . LYS A 1 170 ? 9.813 7.025 -7.547 1.00 95.50 170 LYS A O 1
ATOM 1351 N N . ILE A 1 171 ? 7.961 7.608 -6.424 1.00 96.50 171 ILE A N 1
ATOM 1352 C CA . ILE A 1 171 ? 7.005 7.125 -7.435 1.00 96.50 171 ILE A CA 1
ATOM 1353 C C . ILE A 1 171 ? 7.258 7.754 -8.811 1.00 96.50 171 ILE A C 1
ATOM 1355 O O . ILE A 1 171 ? 7.400 7.041 -9.802 1.00 96.50 171 ILE A O 1
ATOM 1359 N N . ILE A 1 172 ? 7.349 9.086 -8.885 1.00 96.38 172 ILE A N 1
ATOM 1360 C CA . ILE A 1 172 ? 7.505 9.812 -10.157 1.00 96.38 172 ILE A CA 1
ATOM 1361 C C . ILE A 1 172 ? 8.815 9.435 -10.850 1.00 96.38 172 ILE A C 1
ATOM 1363 O O . ILE A 1 172 ? 8.871 9.400 -12.077 1.00 96.38 172 ILE A O 1
ATOM 1367 N N . SER A 1 173 ? 9.857 9.089 -10.094 1.00 94.88 173 SER A N 1
ATOM 1368 C CA . SER A 1 173 ? 11.121 8.657 -10.684 1.00 94.88 173 SER A CA 1
ATOM 1369 C C . SER A 1 173 ? 11.002 7.360 -11.505 1.00 94.88 173 SER A C 1
ATOM 1371 O O . SER A 1 173 ? 11.882 7.099 -12.324 1.00 94.88 173 SER A O 1
ATOM 1373 N N . HIS A 1 174 ? 9.929 6.574 -11.337 1.00 93.06 174 HIS A N 1
ATOM 1374 C CA . HIS A 1 174 ? 9.633 5.377 -12.139 1.00 93.06 174 HIS A CA 1
ATOM 1375 C C . HIS A 1 174 ? 8.797 5.646 -13.400 1.00 93.06 174 HIS A C 1
ATOM 1377 O O . HIS A 1 174 ? 8.365 4.709 -14.075 1.00 93.06 174 HIS A O 1
ATOM 1383 N N . PHE A 1 175 ? 8.550 6.913 -13.739 1.00 92.56 175 PHE A N 1
ATOM 1384 C CA . PHE A 1 175 ? 7.790 7.277 -14.930 1.00 92.56 175 PHE A CA 1
ATOM 1385 C C . PHE A 1 175 ? 8.412 6.680 -16.202 1.00 92.56 175 PHE A C 1
ATOM 1387 O O . PHE A 1 175 ? 9.580 6.925 -16.499 1.00 92.56 175 PHE A O 1
ATOM 1394 N N . GLY A 1 176 ? 7.622 5.914 -16.960 1.00 87.19 176 GLY A N 1
ATOM 1395 C CA . GLY A 1 176 ? 8.059 5.284 -18.208 1.00 87.19 176 GLY A CA 1
ATOM 1396 C C . GLY A 1 176 ? 8.889 4.006 -18.050 1.00 87.19 176 GLY A C 1
ATOM 1397 O O . GLY A 1 176 ? 9.302 3.457 -19.065 1.00 87.19 176 GLY A O 1
ATOM 1398 N N . MET A 1 177 ? 9.136 3.522 -16.826 1.00 87.38 177 MET A N 1
ATOM 1399 C CA . MET A 1 177 ? 9.997 2.348 -16.598 1.00 87.38 177 MET A CA 1
ATOM 1400 C C . MET A 1 177 ? 9.262 1.009 -16.680 1.00 87.38 177 MET A C 1
ATOM 1402 O O . MET A 1 177 ? 9.839 0.029 -17.128 1.00 87.38 177 MET A O 1
ATOM 1406 N N . HIS A 1 178 ? 7.999 0.968 -16.255 1.00 86.31 178 HIS A N 1
ATOM 1407 C CA . HIS A 1 178 ? 7.286 -0.285 -15.969 1.00 86.31 178 HIS A CA 1
ATOM 1408 C C . HIS A 1 178 ? 6.057 -0.480 -16.865 1.00 86.31 178 HIS A C 1
ATOM 1410 O O . HIS A 1 178 ? 4.994 -0.897 -16.416 1.00 86.31 178 HIS A O 1
ATOM 1416 N N . GLY A 1 179 ? 6.168 -0.081 -18.131 1.00 87.44 179 GLY A N 1
ATOM 1417 C CA . GLY A 1 179 ? 5.073 -0.178 -19.097 1.00 87.44 179 GLY A CA 1
ATOM 1418 C C . GLY A 1 179 ? 4.020 0.935 -19.002 1.00 87.44 179 GLY A C 1
ATOM 1419 O O . GLY A 1 179 ? 4.126 1.905 -18.238 1.00 87.44 179 GLY A O 1
ATOM 1420 N N . ALA A 1 180 ? 3.001 0.827 -19.860 1.00 90.50 180 ALA A N 1
ATOM 1421 C CA . ALA A 1 180 ? 2.012 1.883 -20.085 1.00 90.50 180 ALA A CA 1
ATOM 1422 C C . ALA A 1 180 ? 1.060 2.086 -18.894 1.00 90.50 180 ALA A C 1
ATOM 1424 O O . ALA A 1 180 ? 0.803 3.229 -18.518 1.00 90.50 180 ALA A O 1
ATOM 1425 N N . SER A 1 181 ? 0.590 1.000 -18.274 1.00 91.56 181 SER A N 1
ATOM 1426 C CA . SER A 1 181 ? -0.394 1.049 -17.182 1.00 91.56 181 SER A CA 1
ATOM 1427 C C . SER A 1 181 ? 0.145 1.774 -15.938 1.00 91.56 181 SER A C 1
ATOM 1429 O O . SER A 1 181 ? -0.442 2.756 -15.461 1.00 91.56 181 SER A O 1
ATOM 1431 N N . ILE A 1 182 ? 1.353 1.413 -15.488 1.00 93.12 182 ILE A N 1
ATOM 1432 C CA . ILE A 1 182 ? 2.063 2.125 -14.414 1.00 93.12 182 ILE A CA 1
ATOM 1433 C C . ILE A 1 182 ? 2.334 3.581 -14.796 1.00 93.12 182 ILE A C 1
ATOM 1435 O O . ILE A 1 182 ? 2.118 4.487 -13.986 1.00 93.12 182 ILE A O 1
ATOM 1439 N N . THR A 1 183 ? 2.755 3.837 -16.035 1.00 93.38 183 THR A N 1
ATOM 1440 C CA . THR A 1 183 ? 2.982 5.206 -16.516 1.00 93.38 183 THR A CA 1
ATOM 1441 C C . THR A 1 183 ? 1.716 6.058 -16.407 1.00 93.38 183 THR A C 1
ATOM 1443 O O . THR A 1 183 ? 1.781 7.198 -15.941 1.00 93.38 183 THR A O 1
ATOM 1446 N N . ASP A 1 184 ? 0.557 5.519 -16.774 1.00 96.06 184 ASP A N 1
ATOM 1447 C CA . ASP A 1 184 ? -0.719 6.227 -16.674 1.00 96.06 184 ASP A CA 1
ATOM 1448 C C . ASP A 1 184 ? -1.154 6.448 -15.218 1.00 96.06 184 ASP A C 1
ATOM 1450 O O . ASP A 1 184 ? -1.641 7.534 -14.881 1.00 96.06 184 ASP A O 1
ATOM 1454 N N . THR A 1 185 ? -0.871 5.498 -14.323 1.00 97.00 185 THR A N 1
ATOM 1455 C CA . THR A 1 185 ? -1.057 5.678 -12.873 1.00 97.00 185 THR A CA 1
ATOM 1456 C C . THR A 1 185 ? -0.211 6.842 -12.343 1.00 97.00 185 THR A C 1
ATOM 1458 O O . THR A 1 185 ? -0.721 7.712 -11.628 1.00 97.00 185 THR A O 1
ATOM 1461 N N . ILE A 1 186 ? 1.060 6.935 -12.751 1.00 96.81 186 ILE A N 1
ATOM 1462 C CA . ILE A 1 186 ? 1.947 8.042 -12.361 1.00 96.81 186 ILE A CA 1
ATOM 1463 C C . ILE A 1 186 ? 1.457 9.373 -12.957 1.00 96.81 186 ILE A C 1
ATOM 1465 O O . ILE A 1 186 ? 1.440 10.384 -12.249 1.00 96.81 186 ILE A O 1
ATOM 1469 N N . LYS A 1 187 ? 0.985 9.405 -14.214 1.00 96.19 187 LYS A N 1
ATOM 1470 C CA . LYS A 1 187 ? 0.363 10.613 -14.803 1.00 96.19 187 LYS A CA 1
ATOM 1471 C C . LYS A 1 187 ? -0.838 11.079 -13.985 1.00 96.19 187 LYS A C 1
ATOM 1473 O O . LYS A 1 187 ? -0.990 12.281 -13.742 1.00 96.19 187 LYS A O 1
ATOM 1478 N N . HIS A 1 188 ? -1.689 10.147 -13.557 1.00 96.44 188 HIS A N 1
ATOM 1479 C CA . HIS A 1 188 ? -2.844 10.473 -12.731 1.00 96.44 188 HIS A CA 1
ATOM 1480 C C . HIS A 1 188 ? -2.412 11.062 -11.385 1.00 96.44 188 HIS A C 1
ATOM 1482 O O . HIS A 1 188 ? -2.912 12.119 -10.993 1.00 96.44 188 HIS A O 1
ATOM 1488 N N . LEU A 1 189 ? -1.421 10.453 -10.727 1.00 95.75 189 LEU A N 1
ATOM 1489 C CA . LEU A 1 189 ? -0.846 10.979 -9.490 1.00 95.75 189 LEU A CA 1
ATOM 1490 C C . LEU A 1 189 ? -0.304 12.404 -9.672 1.00 95.75 189 LEU A C 1
ATOM 1492 O O . LEU A 1 189 ? -0.637 13.288 -8.884 1.00 95.75 189 LEU A O 1
ATOM 1496 N N . ILE A 1 190 ? 0.471 12.654 -10.731 1.00 94.38 190 ILE A N 1
ATOM 1497 C CA . ILE A 1 190 ? 0.980 13.993 -11.061 1.00 94.38 190 ILE A CA 1
ATOM 1498 C C . ILE A 1 190 ? -0.180 14.986 -11.204 1.00 94.38 190 ILE A C 1
ATOM 1500 O O . ILE A 1 190 ? -0.114 16.092 -10.670 1.00 94.38 190 ILE A O 1
ATOM 1504 N N . SER A 1 191 ? -1.263 14.603 -11.887 1.00 94.31 191 SER A N 1
ATOM 1505 C CA . SER A 1 191 ? -2.456 15.447 -12.026 1.00 94.31 191 SER A CA 1
ATOM 1506 C C . SER A 1 191 ? -3.096 15.787 -10.675 1.00 94.31 191 SER A C 1
ATOM 1508 O O . SER A 1 191 ? -3.515 16.927 -10.465 1.00 94.31 191 SER A O 1
ATOM 1510 N N . VAL A 1 192 ? -3.149 14.829 -9.745 1.00 93.38 192 VAL A N 1
ATOM 1511 C CA . VAL A 1 192 ? -3.658 15.051 -8.383 1.00 93.38 192 VAL A CA 1
ATOM 1512 C C . VAL A 1 192 ? -2.743 16.003 -7.614 1.00 93.38 192 VAL A C 1
ATOM 1514 O O . VAL A 1 192 ? -3.227 17.024 -7.126 1.00 93.38 192 VAL A O 1
ATOM 1517 N N . ILE A 1 193 ? -1.431 15.741 -7.583 1.00 91.00 193 ILE A N 1
ATOM 1518 C CA . ILE A 1 193 ? -0.443 16.594 -6.898 1.00 91.00 193 ILE A CA 1
ATOM 1519 C C . ILE A 1 193 ? -0.530 18.029 -7.422 1.00 91.00 193 ILE A C 1
ATOM 1521 O O . ILE A 1 193 ? -0.575 18.971 -6.631 1.00 91.00 193 ILE A O 1
ATOM 1525 N N . ARG A 1 194 ? -0.669 18.195 -8.745 1.00 89.25 194 ARG A N 1
ATOM 1526 C CA . ARG A 1 194 ? -0.832 19.503 -9.392 1.00 89.25 194 ARG A CA 1
ATOM 1527 C C . ARG A 1 194 ? -2.003 20.315 -8.856 1.00 89.25 194 ARG A C 1
ATOM 1529 O O . ARG A 1 194 ? -1.911 21.534 -8.757 1.00 89.25 194 ARG A O 1
ATOM 1536 N N . LYS A 1 195 ? -3.103 19.651 -8.510 1.00 89.12 195 LYS A N 1
ATOM 1537 C CA . LYS A 1 195 ? -4.299 20.303 -7.962 1.00 89.12 195 LYS A CA 1
ATOM 1538 C C . LYS A 1 195 ? -4.159 20.619 -6.476 1.00 89.12 195 LYS A C 1
ATOM 1540 O O . LYS A 1 195 ? -4.829 21.524 -5.992 1.00 89.12 195 LYS A O 1
ATOM 1545 N N . THR A 1 196 ? -3.334 19.867 -5.749 1.00 84.38 196 THR A N 1
ATOM 1546 C CA . THR A 1 196 ? -3.312 19.898 -4.280 1.00 84.38 196 THR A CA 1
ATOM 1547 C C . THR A 1 196 ? -2.077 20.553 -3.662 1.00 84.38 196 THR A C 1
ATOM 1549 O O . THR A 1 196 ? -2.131 20.887 -2.481 1.00 84.38 196 THR A O 1
ATOM 1552 N N . ALA A 1 197 ? -0.973 20.692 -4.398 1.00 76.19 197 ALA A N 1
ATOM 1553 C CA . ALA A 1 197 ? 0.323 21.129 -3.868 1.00 76.19 197 ALA A CA 1
ATOM 1554 C C . ALA A 1 197 ? 1.150 21.876 -4.934 1.00 76.19 197 ALA A C 1
ATOM 1556 O O . ALA A 1 197 ? 2.252 21.462 -5.277 1.00 76.19 197 ALA A O 1
ATOM 1557 N N . ASN A 1 198 ? 0.600 22.960 -5.497 1.00 73.44 198 ASN A N 1
ATOM 1558 C CA . ASN A 1 198 ? 1.168 23.606 -6.687 1.00 73.44 198 ASN A CA 1
ATOM 1559 C C . ASN A 1 198 ? 2.600 24.145 -6.491 1.00 73.44 198 ASN A C 1
ATOM 1561 O O . ASN A 1 198 ? 3.432 24.030 -7.387 1.00 73.44 198 ASN A O 1
ATOM 1565 N N . ASP A 1 199 ? 2.905 24.671 -5.306 1.00 83.12 199 ASP A N 1
ATOM 1566 C CA . ASP A 1 199 ? 4.202 25.302 -5.029 1.00 83.12 199 ASP A CA 1
ATOM 1567 C C . ASP A 1 199 ? 5.324 24.280 -4.754 1.00 83.12 199 ASP A C 1
ATOM 1569 O O . ASP A 1 199 ? 6.503 24.585 -4.920 1.00 83.12 199 ASP A O 1
ATOM 1573 N N . GLU A 1 200 ? 4.971 23.043 -4.387 1.00 84.56 200 GLU A N 1
ATOM 1574 C CA . GLU A 1 200 ? 5.923 21.965 -4.068 1.00 84.56 200 GLU A CA 1
ATOM 1575 C C . GLU A 1 200 ? 6.312 21.130 -5.301 1.00 84.56 200 GLU A C 1
ATOM 1577 O O . GLU A 1 200 ? 7.308 20.403 -5.274 1.00 84.56 200 GLU A O 1
ATOM 1582 N N . ILE A 1 201 ? 5.569 21.255 -6.410 1.00 87.81 201 ILE A N 1
ATOM 1583 C CA . ILE A 1 201 ? 5.794 20.487 -7.647 1.00 87.81 201 ILE A CA 1
ATOM 1584 C C . ILE A 1 201 ? 7.235 20.598 -8.147 1.00 87.81 201 ILE A C 1
ATOM 1586 O O . ILE A 1 201 ? 7.820 19.549 -8.422 1.00 87.81 201 ILE A O 1
ATOM 1590 N N . PRO A 1 202 ? 7.846 21.796 -8.282 1.00 90.44 202 PRO A N 1
ATOM 1591 C CA . PRO A 1 202 ? 9.194 21.884 -8.837 1.00 90.44 202 PRO A CA 1
ATOM 1592 C C . PRO A 1 202 ? 10.216 21.114 -7.996 1.00 90.44 202 PRO A C 1
ATOM 1594 O O . PRO A 1 202 ? 11.112 20.478 -8.547 1.00 90.44 202 PRO A O 1
ATOM 1597 N N . ILE A 1 203 ? 10.049 21.125 -6.668 1.00 92.62 203 ILE A N 1
ATOM 1598 C CA . ILE A 1 203 ? 10.922 20.414 -5.730 1.00 92.62 203 ILE A CA 1
ATOM 1599 C C . ILE A 1 203 ? 10.738 18.906 -5.900 1.00 92.62 203 ILE A C 1
ATOM 1601 O O . ILE A 1 203 ? 11.723 18.201 -6.107 1.00 92.62 203 ILE A O 1
ATOM 1605 N N . ILE A 1 204 ? 9.491 18.423 -5.893 1.00 93.69 204 ILE A N 1
ATOM 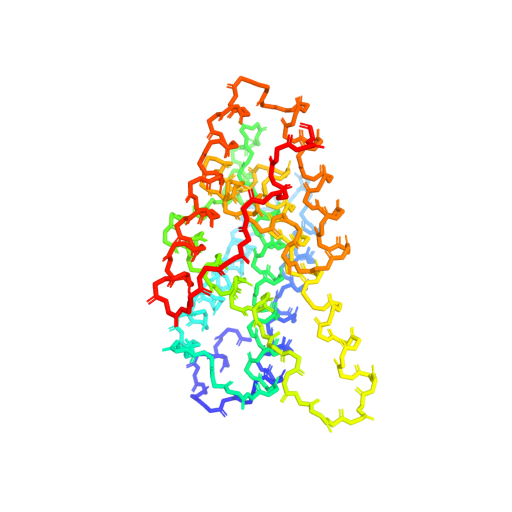1606 C CA . ILE A 1 204 ? 9.162 17.001 -6.080 1.00 93.69 204 ILE A CA 1
ATOM 1607 C C . ILE A 1 204 ? 9.725 16.482 -7.412 1.00 93.69 204 ILE A C 1
ATOM 1609 O O . ILE A 1 204 ? 10.364 15.432 -7.449 1.00 93.69 204 ILE A O 1
ATOM 1613 N N . PHE A 1 205 ? 9.537 17.219 -8.507 1.00 92.69 205 PHE A N 1
ATOM 1614 C CA . PHE A 1 205 ? 10.032 16.813 -9.825 1.00 92.69 205 PHE A CA 1
ATOM 1615 C C . PHE A 1 205 ? 11.557 16.812 -9.897 1.00 92.69 205 PHE A C 1
ATOM 1617 O O . PHE A 1 205 ? 12.141 15.867 -10.424 1.00 92.69 205 PHE A O 1
ATOM 1624 N N . LEU A 1 206 ? 12.217 17.830 -9.340 1.00 93.75 206 LEU A N 1
ATOM 1625 C CA . LEU A 1 206 ? 13.676 17.869 -9.280 1.00 93.75 206 LEU A CA 1
ATOM 1626 C C . LEU A 1 206 ? 14.233 16.668 -8.499 1.00 93.75 206 LEU A C 1
ATOM 1628 O O . LEU A 1 206 ? 15.199 16.043 -8.933 1.00 93.75 206 LEU A O 1
ATOM 1632 N N . GLU A 1 207 ? 13.615 16.321 -7.371 1.00 95.38 207 GLU A N 1
ATOM 1633 C CA . GLU A 1 207 ? 14.014 15.175 -6.549 1.00 95.38 207 GLU A CA 1
ATOM 1634 C C . GLU A 1 207 ? 13.751 13.840 -7.273 1.00 95.38 207 GLU A C 1
ATOM 1636 O O . GLU A 1 207 ? 14.563 12.914 -7.188 1.00 95.38 207 GLU A O 1
ATOM 1641 N N . ALA A 1 208 ? 12.659 13.738 -8.035 1.00 94.81 208 ALA A N 1
ATOM 1642 C CA . ALA A 1 208 ? 12.374 12.576 -8.876 1.00 94.81 208 ALA A CA 1
ATOM 1643 C C . ALA A 1 208 ? 13.422 12.405 -9.989 1.00 94.81 208 ALA A C 1
ATOM 1645 O O . ALA A 1 208 ? 13.942 11.306 -10.188 1.00 94.81 208 ALA A O 1
ATOM 1646 N N . LEU A 1 209 ? 13.784 13.499 -10.670 1.00 92.94 209 LEU A N 1
ATOM 1647 C CA . LEU A 1 209 ? 14.797 13.506 -11.728 1.00 92.94 209 LEU A CA 1
ATOM 1648 C C . LEU A 1 209 ? 16.176 13.109 -11.202 1.00 92.94 209 LEU A C 1
ATOM 1650 O O . LEU A 1 209 ? 16.862 12.309 -11.835 1.00 92.94 209 LEU A O 1
ATOM 1654 N N . LYS A 1 210 ? 16.578 13.612 -10.027 1.00 92.44 210 LYS A N 1
ATOM 1655 C CA . LYS A 1 210 ? 17.838 13.200 -9.391 1.00 92.44 210 LYS A CA 1
ATOM 1656 C C . LYS A 1 210 ? 17.870 11.698 -9.123 1.00 92.44 210 LYS A C 1
ATOM 1658 O O . LYS A 1 210 ? 18.874 11.069 -9.440 1.00 92.44 210 LYS A O 1
ATOM 1663 N N . ARG A 1 211 ? 16.787 11.122 -8.586 1.00 91.88 211 ARG A N 1
ATOM 1664 C CA . ARG A 1 211 ? 16.687 9.674 -8.320 1.00 91.88 211 ARG A CA 1
ATOM 1665 C C . ARG A 1 211 ? 16.761 8.852 -9.603 1.00 91.88 211 ARG A C 1
ATOM 1667 O O . ARG A 1 211 ? 17.523 7.891 -9.662 1.00 91.88 211 ARG A O 1
ATOM 1674 N N . ALA A 1 212 ? 16.021 9.254 -10.637 1.00 88.62 212 ALA A N 1
ATOM 1675 C CA . ALA A 1 212 ? 16.067 8.596 -11.941 1.00 88.62 212 ALA A CA 1
ATOM 1676 C C . ALA A 1 212 ? 17.481 8.649 -12.545 1.00 88.62 212 ALA A C 1
ATOM 1678 O O . ALA A 1 212 ? 18.005 7.629 -12.988 1.00 88.62 212 ALA A O 1
ATOM 1679 N N . ASN A 1 213 ? 18.139 9.811 -12.477 1.00 85.44 213 ASN A N 1
ATOM 1680 C CA . ASN A 1 213 ? 19.507 9.980 -12.957 1.00 85.44 213 ASN A CA 1
ATOM 1681 C C . ASN A 1 213 ? 20.527 9.175 -12.138 1.00 85.44 213 ASN A C 1
ATOM 1683 O O . ASN A 1 213 ? 21.470 8.642 -12.711 1.00 85.44 213 ASN A O 1
ATOM 1687 N N . GLN A 1 214 ? 20.362 9.077 -10.815 1.00 87.06 214 GLN A N 1
ATOM 1688 C CA . GLN A 1 214 ? 21.231 8.270 -9.953 1.00 87.06 214 GLN A CA 1
ATOM 1689 C C . GLN A 1 214 ? 21.146 6.788 -10.309 1.00 87.06 214 GLN A C 1
ATOM 1691 O O . GLN A 1 214 ? 22.190 6.169 -10.489 1.00 87.06 214 GLN A O 1
ATOM 1696 N N . ARG A 1 215 ? 19.932 6.246 -10.481 1.00 83.00 215 ARG A N 1
ATOM 1697 C CA . ARG A 1 215 ? 19.738 4.863 -10.949 1.00 83.00 215 ARG A CA 1
ATOM 1698 C C . ARG A 1 215 ? 20.414 4.646 -12.300 1.00 83.00 215 ARG A C 1
ATOM 1700 O O . ARG A 1 215 ? 21.298 3.809 -12.407 1.00 83.00 215 ARG A O 1
ATOM 1707 N N . HIS A 1 216 ? 20.144 5.524 -13.264 1.00 71.62 216 HIS A N 1
ATOM 1708 C CA . HIS A 1 216 ? 20.770 5.434 -14.580 1.00 71.62 216 HIS A CA 1
ATOM 1709 C C . HIS A 1 216 ? 22.300 5.588 -14.552 1.00 71.62 216 HIS A C 1
ATOM 1711 O O . HIS A 1 216 ? 22.996 4.951 -15.328 1.00 71.62 216 HIS A O 1
ATOM 1717 N N . SER A 1 217 ? 22.858 6.413 -13.662 1.00 70.00 217 SER A N 1
ATOM 1718 C CA . SER A 1 217 ? 24.316 6.568 -13.533 1.00 70.00 217 SER A CA 1
ATOM 1719 C C . SER A 1 217 ? 24.977 5.315 -12.953 1.00 70.00 217 SER A C 1
ATOM 1721 O O . SER A 1 217 ? 26.112 5.013 -13.317 1.00 70.00 217 SER A O 1
ATOM 1723 N N . VAL A 1 218 ? 24.281 4.587 -12.072 1.00 67.94 218 VAL A N 1
ATOM 1724 C CA . VAL A 1 218 ? 24.717 3.274 -11.572 1.00 67.94 218 VAL A CA 1
ATOM 1725 C C . VAL A 1 218 ? 24.635 2.227 -12.688 1.00 67.94 218 VAL A C 1
ATOM 1727 O O . VAL A 1 218 ? 25.582 1.461 -12.852 1.00 67.94 218 VAL A O 1
ATOM 1730 N N . ASP A 1 219 ? 23.589 2.271 -13.516 1.00 58.97 219 ASP A N 1
ATOM 1731 C CA . ASP A 1 219 ? 23.418 1.372 -14.666 1.00 58.97 219 ASP A CA 1
ATOM 1732 C C . ASP A 1 219 ? 24.463 1.640 -15.775 1.00 58.97 219 ASP A C 1
ATOM 1734 O O . ASP A 1 219 ? 25.085 0.712 -16.291 1.00 58.97 219 ASP A O 1
ATOM 1738 N N . ILE A 1 220 ? 24.751 2.914 -16.096 1.00 52.94 220 ILE A N 1
ATOM 1739 C CA . ILE A 1 220 ? 25.823 3.321 -17.032 1.00 52.94 220 ILE A CA 1
ATOM 1740 C C . ILE A 1 220 ? 27.205 2.922 -16.496 1.00 52.94 220 ILE A C 1
ATOM 1742 O O . ILE A 1 220 ? 28.093 2.567 -17.271 1.00 52.94 220 ILE A O 1
ATOM 1746 N N . ALA A 1 221 ? 27.430 2.975 -15.180 1.00 52.59 221 ALA A N 1
ATOM 1747 C CA . ALA A 1 221 ? 28.690 2.510 -14.600 1.00 52.59 221 ALA A CA 1
ATOM 1748 C C . ALA A 1 221 ? 28.897 0.991 -14.774 1.00 52.59 221 ALA A C 1
ATOM 1750 O O . ALA A 1 221 ? 30.015 0.511 -14.575 1.00 52.59 221 ALA A O 1
ATOM 1751 N N . GLN A 1 222 ? 27.853 0.252 -15.171 1.00 47.53 222 GLN A N 1
ATOM 1752 C CA . GLN A 1 222 ? 27.888 -1.185 -15.426 1.0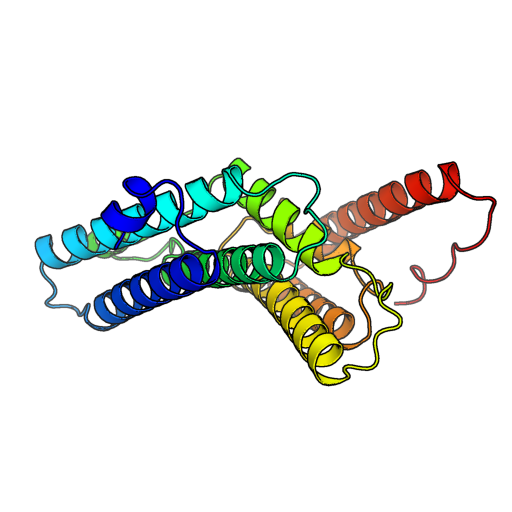0 47.53 222 GLN A CA 1
ATOM 1753 C C . GLN A 1 222 ? 27.844 -1.565 -16.925 1.00 47.53 222 GLN A C 1
ATOM 1755 O O . GLN A 1 222 ? 28.251 -2.682 -17.236 1.00 47.53 222 GLN A O 1
ATOM 1760 N N . LEU A 1 223 ? 27.486 -0.673 -17.871 1.00 33.81 223 LEU A N 1
ATOM 1761 C CA . LEU A 1 223 ? 27.514 -0.927 -19.334 1.00 33.81 223 LEU A CA 1
ATOM 1762 C C . LEU A 1 223 ? 27.758 0.352 -20.190 1.00 33.81 223 LEU A C 1
ATOM 1764 O O . LEU A 1 223 ? 27.317 1.442 -19.825 1.00 33.81 223 LEU A O 1
ATOM 1768 N N . PRO A 1 224 ? 28.431 0.259 -21.363 1.00 36.50 224 PRO A N 1
ATOM 1769 C CA . PRO A 1 224 ? 28.845 1.425 -22.146 1.00 36.50 224 PRO A CA 1
ATOM 1770 C C . PRO A 1 224 ? 27.678 2.103 -22.889 1.00 36.50 224 PRO A C 1
ATOM 1772 O O . PRO A 1 224 ? 27.049 1.496 -23.745 1.00 36.50 224 PRO A O 1
ATOM 1775 N N . ILE A 1 225 ? 27.475 3.392 -22.572 1.00 43.16 225 ILE A N 1
ATOM 1776 C CA . ILE A 1 225 ? 26.898 4.507 -23.359 1.00 43.16 225 ILE A CA 1
ATOM 1777 C C . ILE A 1 225 ? 25.754 4.132 -24.319 1.00 43.16 225 ILE A C 1
ATOM 1779 O O . ILE A 1 225 ? 26.044 3.652 -25.400 1.00 43.16 225 ILE A O 1
ATOM 1783 N N . TYR A 1 226 ? 24.498 4.479 -23.989 1.00 41.94 226 TYR A N 1
ATOM 1784 C CA . TYR A 1 226 ? 23.499 5.120 -24.883 1.00 41.94 226 TYR A CA 1
ATOM 1785 C C . TYR A 1 226 ? 22.097 5.099 -24.242 1.00 41.94 226 TYR A C 1
ATOM 1787 O O . TYR A 1 226 ? 21.387 4.120 -24.430 1.00 41.94 226 TYR A O 1
ATOM 1795 N N . THR A 1 227 ? 21.648 6.165 -23.554 1.00 43.06 227 THR A N 1
ATOM 1796 C CA . THR A 1 227 ? 20.230 6.638 -23.573 1.00 43.06 227 THR A CA 1
ATOM 1797 C C . THR A 1 227 ? 20.009 7.882 -22.692 1.00 43.06 227 THR A C 1
ATOM 1799 O O . THR A 1 227 ? 19.890 7.774 -21.483 1.00 43.06 227 THR A O 1
ATOM 1802 N N . PHE A 1 228 ? 19.889 9.086 -23.274 1.00 43.59 228 PHE A N 1
ATOM 1803 C CA . PHE A 1 228 ? 19.599 10.320 -22.506 1.00 43.59 228 PHE A CA 1
ATOM 1804 C C . PHE A 1 228 ? 18.527 11.230 -23.142 1.00 43.59 228 PHE A C 1
ATOM 1806 O O . PHE A 1 228 ? 18.680 12.445 -23.157 1.00 43.59 228 PHE A O 1
ATOM 1813 N N . LEU A 1 229 ? 17.433 10.695 -23.705 1.00 44.66 229 LEU A N 1
ATOM 1814 C CA . LEU A 1 229 ? 16.479 11.536 -24.465 1.00 44.66 229 LEU A CA 1
ATOM 1815 C C . LEU A 1 229 ? 14.991 11.490 -24.072 1.00 44.66 229 LEU A C 1
ATOM 1817 O O . LEU A 1 229 ? 14.223 12.242 -24.658 1.00 44.66 229 LEU A O 1
ATOM 1821 N N . CYS A 1 230 ? 14.549 10.723 -23.069 1.00 46.69 230 CYS A N 1
ATOM 1822 C CA . CYS A 1 230 ? 13.100 10.612 -22.789 1.00 46.69 230 CYS A CA 1
ATOM 1823 C C . CYS A 1 230 ? 12.512 11.591 -21.750 1.00 46.69 230 CYS A C 1
ATOM 1825 O O . CYS A 1 230 ? 11.294 11.677 -21.644 1.00 46.69 230 CYS A O 1
ATOM 1827 N N . LEU A 1 231 ? 13.314 12.356 -20.998 1.00 41.69 231 LEU A N 1
ATOM 1828 C CA . LEU A 1 231 ? 12.794 13.186 -19.891 1.00 41.69 231 LEU A CA 1
ATOM 1829 C C . LEU A 1 231 ? 12.558 14.673 -20.223 1.00 41.69 231 LEU A C 1
ATOM 1831 O O . LEU A 1 231 ? 12.108 15.414 -19.355 1.00 41.69 231 LEU A O 1
ATOM 1835 N N . LEU A 1 232 ? 12.824 15.130 -21.452 1.00 37.97 232 LEU A N 1
ATOM 1836 C CA . LEU A 1 232 ? 12.738 16.557 -21.823 1.00 37.97 232 LEU A CA 1
ATOM 1837 C C . LEU A 1 232 ? 11.549 16.925 -22.732 1.00 37.97 232 LEU A C 1
ATOM 1839 O O . LEU A 1 232 ? 11.537 18.016 -23.295 1.00 37.97 232 LEU A O 1
ATOM 1843 N N . SER A 1 233 ? 10.548 16.054 -22.886 1.00 35.47 233 SER A N 1
ATOM 1844 C CA . SER A 1 233 ? 9.437 16.273 -23.831 1.00 35.47 233 SER A CA 1
ATOM 1845 C C . SER A 1 233 ? 8.025 16.223 -23.225 1.00 35.47 233 SER A C 1
ATOM 1847 O O . SER A 1 233 ? 7.092 15.829 -23.923 1.00 35.47 233 SER A O 1
ATOM 1849 N N . VAL A 1 234 ? 7.842 16.631 -21.962 1.00 40.53 234 VAL A N 1
ATOM 1850 C CA . VAL A 1 234 ? 6.508 16.880 -21.365 1.00 40.53 234 VAL A CA 1
ATOM 1851 C C . VAL A 1 234 ? 6.372 18.335 -20.947 1.00 40.53 234 VAL A C 1
ATOM 1853 O O . VAL A 1 234 ? 7.282 18.820 -20.241 1.00 40.53 234 VAL A O 1
#

Organism: NCBI:txid4628

Sequence (234 aa):
MARILRDVSDIDNEVKCFLLLNMYLHVAWCLLSIDLQSTEESISALVSKRDSLFEQLECITRSLPNPPQEGRGENILSFRVIVIQAEMWCLFKKSKDSSIVLDSLGYSPDEPSIENFWNLSEKLLTISDETEDEDANVEYIEDTNRDAVMLAAAKLVATRSVPMDYLAPKIISHFGMHGASITDTIKHLISVIRKTANDEIPIIFLEALKRANQRHSVDIAQLPIYTFLCLLSV

Radius of gyration: 19.54 Å; chains: 1; bounding box: 52×48×50 Å

pLDDT: mean 82.56, std 16.51, range [33.81, 97.62]

Secondary structure (DSSP, 8-state):
-HHHHHH-TT--HHHHHHHHHHHHHHHHHHHHT--TT--HHHHHHHHHHHHHHHHHHHHHHHHS-SSPPS-HHHHHHHHHHHHHHHHHHHHTBPPSS--HHHHTT-B---HHHHHHHHHHHHHHHH--S------HHHHHHHHHHHHHHHHHHHHHHHTTSS-HHHHHHHHHTTTTTSHHHHHHHHHHHHHHHHHH-TTTHHHHHHHHHHHHHHHHHHHHTTS------SSS--

Foldseek 3Di:
DLCCLVVDPDDFLVVVLVVLVVLLVVLVVLLVPDDPPDDLVSLVVSLVSLVSSVVSLVVVLVVQDVVHDPDPSSLSNLLSSLLSVLVSLLSQDQDPDDDPSSNSSHDADDPVVVVSSLVSLVSLLPPDPPDPDPDPVVVVVSLVSNLSSLLSLLVCLLSVSYDCLPSLLVLLLCQPPRDDSSNVSNVVSLVSCCVPPVVCVVVSPVSNVVVNVVVVVVVCVVDPDDDDPDPPDD

InterPro domains:
  IPR039662 Cohesin subunit Scc3/SA [PTHR11199] (1-220)